Protein AF-A0A965NW59-F1 (afdb_monomer)

Solvent-accessible surface area (backbone atoms only — not comparable to full-atom values): 13274 Å² total; per-residue (Å²): 128,63,66,65,55,29,52,51,23,48,48,46,28,68,78,34,70,81,43,20,70,22,25,45,37,43,21,52,27,54,48,52,20,51,50,29,45,54,53,18,71,78,43,63,73,70,60,15,52,53,29,40,53,50,16,52,49,34,59,60,46,26,59,61,62,15,58,72,61,35,88,60,85,91,70,60,42,65,63,53,47,49,52,50,50,54,49,51,50,52,39,50,48,50,18,54,48,36,40,52,49,41,51,46,57,35,48,78,68,70,63,74,46,75,58,58,53,45,37,51,52,18,51,52,45,33,50,53,26,52,49,49,48,44,72,78,65,64,70,40,64,31,55,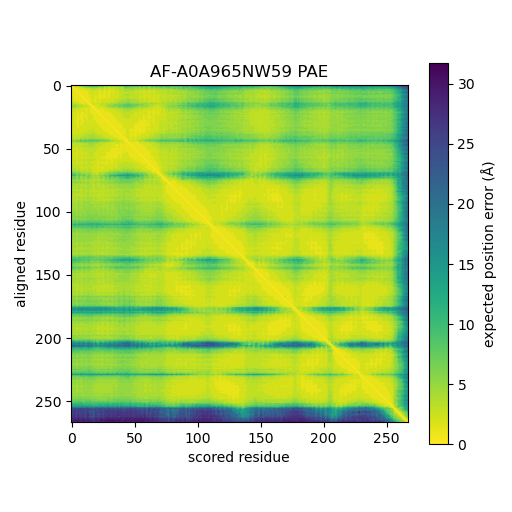68,68,43,72,69,21,28,50,48,45,66,58,46,46,54,55,27,51,53,15,46,37,35,29,13,55,15,44,33,55,24,71,75,39,74,82,44,60,64,29,18,48,38,30,35,51,22,49,33,45,28,33,47,34,52,22,49,50,38,41,54,56,67,76,33,62,68,57,25,49,47,30,45,50,32,35,51,47,34,54,54,48,42,70,72,36,77,45,25,54,54,18,27,40,46,32,18,51,32,42,41,48,38,37,54,56,46,55,50,49,67,65,47,56,63,58,58,64,71,68,52,75,92,126

Secondary structure (DSSP, 8-state):
-HHHHHHHHHHHHHH-TTTHHHHHHHHHHHHHHHHHHHHHHT--HHHHHHHHHHHHHHHHHHHHHHHTT-SS--S-HHHHHHHHHHHHHHHHHHHHHHHHHHHHHHHHTT---HHHHHHHHHHHHHHHHHHHHHHHH--SHHHHH-HHHHHHHHHHHHHHHHHHHHHHHHHHHHHH-TT-TTTTHHHHHHHHHHHHHHHHHHHTTTS-HHHHHHHHHHHHHHHHHHHH--SHHHHHHHHHHHHHHHHHHHHHHHHHHHHHHHTS---

Radius of gyration: 22.28 Å; Cα contacts (8 Å, |Δi|>4): 328; chains: 1; bounding box: 57×33×62 Å

Foldseek 3Di:
DLVVVLVVLVVCLVVPVLLVQLSNLLSVLSVQLVVLQVVLVVDDDVSSVVSNVVSVVSVLVSNVVSVVSRPDDPDDLQVVLVVLLVLLVVLLVLLLVLLVVLLVVCVVVVNDDPLNVLLSVLLNLLSVLLNLLCVVQDGSLQVVQDPQSVSCLNVLVVQLSVLSNQLSVLSSQCSVCQPDQCSLCSNLVSSLSNLCSSLSNNPSNPNCPPLSVLSNVLSVQLVVQSVVPRGSSSSSNSSSVSSVVSSVVVVVCVVVVVVVVVPDDDD

Sequence (267 aa):
MRLPLVAQWLRAACDDQSHRSFATRYATGTFLAQALWVVGAALDGPSRLAAWVLAMLVDVITPFRATKVAPGRVFHAAHITERYGLFTLIVLGETILAVSIGLRDVIDAGRLDASTIAVCASALATAFAIWWLYFDTLGSDALERHRKAAFIWGYGHALLFAAIAAVGAGVAAQLDDTSNTFSGWFVALPAIIALVSLSWLQLSANLRRESAIVLGACSLAIVLLGVLLPRPVSVSIATAVCVVLAVVLETARLNVMPRLRRNRPAA

pLDDT: mean 91.52, std 9.79, range [45.12, 98.44]

Nearest PDB structures (foldseek):
  2cmr-assembly1_A  TM=2.129E-01  e=5.118E+00  Human immunodeficiency virus 1

Mean predicted aligned error: 5.6 Å

Structure (mmCIF, N/CA/C/O backbone):
data_AF-A0A965NW59-F1
#
_entry.id   AF-A0A965NW59-F1
#
loop_
_atom_site.group_PDB
_atom_site.id
_atom_site.type_symbol
_atom_site.label_atom_id
_atom_site.label_alt_id
_atom_site.label_comp_id
_atom_site.label_asym_id
_atom_site.label_entity_id
_atom_site.label_seq_id
_atom_site.pdbx_PDB_ins_code
_atom_site.Cartn_x
_atom_site.Cartn_y
_atom_site.Cartn_z
_atom_site.occupancy
_atom_site.B_iso_or_equiv
_atom_site.auth_seq_id
_atom_site.auth_comp_id
_atom_site.auth_asym_id
_atom_site.auth_atom_id
_atom_site.pdbx_PDB_model_num
ATOM 1 N N . MET A 1 1 ? -18.940 -14.065 2.568 1.00 72.06 1 MET A N 1
ATOM 2 C CA . MET A 1 1 ? -18.515 -14.512 3.921 1.00 72.06 1 MET A CA 1
ATOM 3 C C . MET A 1 1 ? -18.976 -13.596 5.075 1.00 72.06 1 MET A C 1
ATOM 5 O O . MET A 1 1 ? -18.448 -13.716 6.172 1.00 72.06 1 MET A O 1
ATOM 9 N N . ARG A 1 2 ? -19.975 -12.707 4.906 1.00 87.38 2 ARG A N 1
ATOM 10 C CA . ARG A 1 2 ? -20.339 -11.734 5.962 1.00 87.38 2 ARG A CA 1
ATOM 11 C C . ARG A 1 2 ? -21.369 -12.238 6.986 1.00 87.38 2 ARG A C 1
ATOM 13 O O . ARG A 1 2 ? -21.336 -11.803 8.128 1.00 87.38 2 ARG A O 1
ATOM 20 N N . LEU A 1 3 ? -22.239 -13.184 6.619 1.00 90.81 3 LEU A N 1
ATOM 21 C CA . LEU A 1 3 ? -23.257 -13.730 7.533 1.00 90.81 3 LEU A CA 1
ATOM 22 C C . LEU A 1 3 ? -22.659 -14.474 8.745 1.00 90.81 3 LEU A C 1
ATOM 24 O O . LEU A 1 3 ? -23.099 -14.201 9.862 1.00 90.81 3 LEU A O 1
ATOM 28 N N . PRO A 1 4 ? -21.614 -15.318 8.594 1.00 95.00 4 PRO A N 1
ATOM 29 C CA . PRO A 1 4 ? -20.940 -15.901 9.753 1.00 95.00 4 PRO A CA 1
ATOM 30 C C . PRO A 1 4 ? -20.331 -14.840 10.676 1.00 95.00 4 PRO A C 1
ATOM 32 O O . PRO A 1 4 ? -20.405 -14.980 11.890 1.00 95.00 4 PRO A O 1
ATOM 35 N N . LEU A 1 5 ? -19.786 -13.748 10.126 1.00 94.38 5 LEU A N 1
ATOM 36 C CA . LEU A 1 5 ? -19.2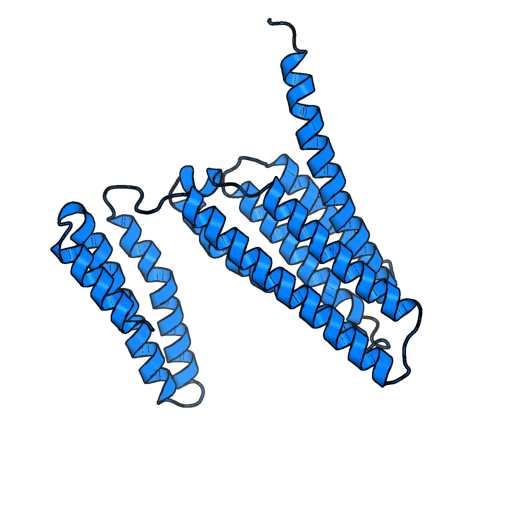40 -12.647 10.924 1.00 94.38 5 LEU A CA 1
ATOM 37 C C . LEU A 1 5 ? -20.332 -11.952 11.753 1.00 94.38 5 LEU A C 1
ATOM 39 O O . LEU A 1 5 ? -20.112 -11.666 12.926 1.00 94.38 5 LEU A O 1
ATOM 43 N N . VAL A 1 6 ? -21.520 -11.732 11.178 1.00 96.31 6 VAL A N 1
ATOM 44 C CA . VAL A 1 6 ? -22.685 -11.214 11.920 1.00 96.31 6 VAL A CA 1
ATOM 45 C C . VAL A 1 6 ? -23.060 -12.163 13.058 1.00 96.31 6 VAL A C 1
ATOM 47 O O . VAL A 1 6 ? -23.233 -11.710 14.186 1.00 96.31 6 VAL A O 1
ATOM 50 N N . ALA A 1 7 ? -23.113 -13.474 12.800 1.00 96.50 7 ALA A N 1
ATOM 51 C CA . ALA A 1 7 ? -23.399 -14.466 13.836 1.00 96.50 7 ALA A CA 1
ATOM 52 C C . ALA A 1 7 ? -22.352 -14.447 14.966 1.00 96.50 7 ALA A C 1
ATOM 54 O O . ALA A 1 7 ? -22.718 -14.499 16.137 1.00 96.50 7 ALA A O 1
ATOM 55 N N . GLN A 1 8 ? -21.063 -14.298 14.640 1.00 96.00 8 GLN A N 1
ATOM 56 C CA . GLN A 1 8 ? -19.998 -14.171 15.643 1.00 96.00 8 GLN A CA 1
ATOM 57 C C . GLN A 1 8 ? -20.133 -12.895 16.483 1.00 96.00 8 GLN A C 1
ATOM 59 O O . GLN A 1 8 ? -19.931 -12.945 17.695 1.00 96.00 8 GLN A O 1
ATOM 64 N N . TRP A 1 9 ? -20.529 -11.770 15.881 1.00 95.88 9 TRP A N 1
ATOM 65 C CA . TRP A 1 9 ? -20.793 -10.536 16.626 1.00 95.88 9 TRP A CA 1
ATOM 66 C C . TRP A 1 9 ? -22.021 -10.640 17.529 1.00 95.88 9 TRP A C 1
ATOM 68 O O . TRP A 1 9 ? -21.986 -10.157 18.657 1.00 95.88 9 TRP A O 1
ATOM 78 N N . LEU A 1 10 ? -23.092 -11.289 17.069 1.00 96.69 10 LEU A N 1
ATOM 79 C CA . LEU A 1 10 ? -24.272 -11.538 17.898 1.00 96.69 10 LEU A CA 1
ATOM 80 C C . LEU A 1 10 ? -23.947 -12.476 19.065 1.00 96.69 10 LEU A C 1
ATOM 82 O O . LEU A 1 10 ? -24.342 -12.188 20.189 1.00 96.69 10 LEU A O 1
ATOM 86 N N . ARG A 1 11 ? -23.156 -13.528 18.827 1.00 96.94 11 ARG A N 1
ATOM 87 C CA . ARG A 1 11 ? -22.650 -14.411 19.886 1.00 96.94 11 ARG A CA 1
ATOM 88 C C . ARG A 1 11 ? -21.831 -13.637 20.920 1.00 96.94 11 ARG A C 1
ATOM 90 O O . ARG A 1 11 ? -22.128 -13.711 22.104 1.00 96.94 11 ARG A O 1
ATOM 97 N N . ALA A 1 12 ? -20.881 -12.810 20.479 1.00 95.12 12 ALA A N 1
ATOM 98 C CA . ALA A 1 12 ? -20.099 -11.957 21.377 1.00 95.12 12 ALA A CA 1
ATOM 99 C C . ALA A 1 12 ? -20.975 -10.970 22.173 1.00 95.12 12 ALA A C 1
ATOM 101 O O . ALA A 1 12 ? -20.690 -10.687 23.331 1.00 95.12 12 ALA A O 1
ATOM 102 N N . ALA A 1 13 ? -22.058 -10.463 21.575 1.00 95.38 13 ALA A N 1
ATOM 103 C CA . ALA A 1 13 ? -23.017 -9.598 22.257 1.00 95.38 13 ALA A CA 1
ATOM 104 C C . ALA A 1 13 ? -23.849 -10.319 23.334 1.00 95.38 13 ALA A C 1
ATOM 106 O O . ALA A 1 13 ? -24.334 -9.652 24.250 1.00 95.38 13 ALA A O 1
ATOM 107 N N . CYS A 1 14 ? -24.041 -11.634 23.206 1.00 95.88 14 CYS A N 1
ATOM 108 C CA . CYS A 1 14 ? -24.701 -12.474 24.204 1.00 95.88 14 CYS A CA 1
ATOM 109 C C . CYS A 1 14 ? -23.744 -12.877 25.333 1.00 95.88 14 CYS A C 1
ATOM 111 O O . CYS A 1 14 ? -24.127 -12.791 26.497 1.00 95.88 14 CYS A O 1
ATOM 113 N N . ASP A 1 15 ? -22.518 -13.279 24.987 1.00 96.25 15 ASP A N 1
ATOM 114 C CA . ASP A 1 15 ? -21.553 -13.854 25.933 1.00 96.25 15 ASP A CA 1
ATOM 115 C C . ASP A 1 15 ? -20.813 -12.785 26.762 1.00 96.25 15 ASP A C 1
ATOM 117 O O . ASP A 1 15 ? -20.447 -13.035 27.908 1.00 96.25 15 ASP A O 1
ATOM 121 N N . ASP A 1 16 ? -20.607 -11.579 26.215 1.00 93.56 16 ASP A N 1
ATOM 122 C CA . ASP A 1 16 ? -19.931 -10.469 26.896 1.00 93.56 16 ASP A CA 1
ATOM 123 C C . ASP A 1 16 ? -20.826 -9.223 26.978 1.00 93.56 16 ASP A C 1
ATOM 125 O O . ASP A 1 16 ? -20.844 -8.339 26.110 1.00 93.56 16 ASP A O 1
ATOM 129 N N . GLN A 1 17 ? -21.552 -9.126 28.092 1.00 91.00 17 GLN A N 1
ATOM 130 C CA . GLN A 1 17 ? -22.474 -8.025 28.358 1.00 91.00 17 GLN A CA 1
ATOM 131 C C . GLN A 1 17 ? -21.762 -6.657 28.414 1.00 91.00 17 GLN A C 1
ATOM 133 O O . GLN A 1 17 ? -22.377 -5.643 28.072 1.00 91.00 17 GLN A O 1
ATOM 138 N N . SER A 1 18 ? -20.473 -6.608 28.778 1.00 92.44 18 SER A N 1
ATOM 139 C CA . SER A 1 18 ? -19.702 -5.357 28.851 1.00 92.44 18 SER A CA 1
ATOM 140 C C . SER A 1 18 ? -19.390 -4.775 27.465 1.00 92.44 18 SER A C 1
ATOM 142 O O . SER A 1 18 ? -19.347 -3.554 27.295 1.00 92.44 18 SER A O 1
ATOM 144 N N . HIS A 1 19 ? -19.278 -5.631 26.444 1.00 94.31 19 HIS A N 1
ATOM 145 C CA . HIS A 1 19 ? -19.023 -5.245 25.051 1.00 94.31 19 HIS A CA 1
ATOM 146 C C . HIS A 1 19 ? -20.263 -5.328 24.146 1.00 94.31 19 HIS A C 1
ATOM 148 O O . HIS A 1 19 ? -20.177 -5.047 22.945 1.00 94.31 19 HIS A O 1
ATOM 154 N N . ARG A 1 20 ? -21.447 -5.627 24.691 1.00 94.12 20 ARG A N 1
ATOM 155 C CA . ARG A 1 20 ? -22.686 -5.823 23.920 1.00 94.12 20 ARG A CA 1
ATOM 156 C C . ARG A 1 20 ? -23.027 -4.676 22.965 1.00 94.12 20 ARG A C 1
ATOM 158 O O . ARG A 1 20 ? -23.391 -4.915 21.814 1.00 94.12 20 ARG A O 1
ATOM 165 N N . SER A 1 21 ? -22.888 -3.421 23.398 1.00 94.50 21 SER A N 1
ATOM 166 C CA . SER A 1 21 ? -23.172 -2.244 22.551 1.00 94.50 21 SER A CA 1
ATOM 167 C C . SER A 1 21 ? -22.197 -2.119 21.371 1.00 94.50 21 SER A C 1
ATOM 169 O O . SER A 1 21 ? -22.579 -1.725 20.269 1.00 94.50 21 SER A O 1
ATOM 171 N N . PHE A 1 22 ? -20.935 -2.497 21.579 1.00 95.06 22 PHE A N 1
ATOM 172 C CA . PHE A 1 22 ? -19.921 -2.546 20.529 1.00 95.06 22 PHE A CA 1
ATOM 173 C C . PHE A 1 22 ? -20.227 -3.661 19.518 1.00 95.06 22 PHE A C 1
ATOM 175 O O . PHE A 1 22 ? -20.295 -3.404 18.314 1.00 95.06 22 PHE A O 1
ATOM 182 N N . ALA A 1 23 ? -20.479 -4.872 20.013 1.00 95.69 23 ALA A N 1
ATOM 183 C CA . ALA A 1 23 ? -20.711 -6.057 19.195 1.00 95.69 23 ALA A CA 1
ATOM 184 C C . ALA A 1 23 ? -22.007 -5.962 18.367 1.00 95.69 23 ALA A C 1
ATOM 186 O O . ALA A 1 23 ? -21.998 -6.225 17.165 1.00 95.69 23 ALA A O 1
ATOM 187 N N . THR A 1 24 ? -23.105 -5.481 18.958 1.00 96.19 24 THR A N 1
ATOM 188 C CA . THR A 1 24 ? -24.375 -5.272 18.232 1.00 96.19 24 THR A CA 1
ATOM 189 C C . THR A 1 24 ? -24.254 -4.239 17.113 1.00 96.19 24 THR A C 1
ATOM 191 O O . THR A 1 24 ? -24.809 -4.441 16.038 1.00 96.19 24 THR A O 1
ATOM 194 N N . ARG A 1 25 ? -23.482 -3.159 17.299 1.00 96.50 25 ARG A N 1
ATOM 195 C CA . ARG A 1 25 ? -23.238 -2.172 16.229 1.00 96.50 25 ARG A CA 1
ATOM 196 C C . ARG A 1 25 ? -22.466 -2.763 15.060 1.00 96.50 25 ARG A C 1
ATOM 198 O O . ARG A 1 25 ? -22.794 -2.446 13.920 1.00 96.50 25 ARG A O 1
ATOM 205 N N . TYR A 1 26 ? -21.481 -3.617 15.334 1.00 95.19 26 TYR A N 1
ATOM 206 C CA . TYR A 1 26 ? -20.784 -4.360 14.288 1.00 95.19 26 TYR A CA 1
ATOM 207 C C . TYR A 1 26 ? -21.721 -5.327 13.562 1.00 95.19 26 TYR A C 1
ATOM 209 O O . TYR A 1 26 ? -21.763 -5.300 12.336 1.00 95.19 26 TYR A O 1
ATOM 217 N N . ALA A 1 27 ? -22.526 -6.107 14.291 1.00 96.88 27 ALA A N 1
ATOM 218 C CA . ALA A 1 27 ? -23.509 -7.011 13.695 1.00 96.88 27 ALA A CA 1
ATOM 219 C C . ALA A 1 27 ? -24.479 -6.264 12.762 1.00 96.88 27 ALA A C 1
ATOM 221 O O . ALA A 1 27 ? -24.607 -6.622 11.591 1.00 96.88 27 ALA A O 1
ATOM 222 N N . THR A 1 28 ? -25.105 -5.189 13.251 1.00 97.44 28 THR A N 1
ATOM 223 C CA . THR A 1 28 ? -26.069 -4.391 12.480 1.00 97.44 28 THR A CA 1
ATOM 224 C C . THR A 1 28 ? -25.418 -3.712 11.282 1.00 97.44 28 THR A C 1
ATOM 226 O O . THR A 1 28 ? -25.966 -3.755 10.184 1.00 97.44 28 THR A O 1
ATOM 229 N N . GLY A 1 29 ? -24.245 -3.102 11.466 1.00 97.31 29 GLY A N 1
ATOM 230 C CA . GLY A 1 29 ? -23.531 -2.425 10.388 1.00 97.31 29 GLY A CA 1
ATOM 231 C C . GLY A 1 29 ? -23.091 -3.385 9.284 1.00 97.31 29 GLY A C 1
ATOM 232 O O . GLY A 1 29 ? -23.365 -3.144 8.111 1.00 97.31 29 GLY A O 1
ATOM 233 N N . THR A 1 30 ? -22.494 -4.523 9.650 1.00 96.75 30 THR A N 1
ATOM 234 C CA . THR A 1 30 ? -22.097 -5.566 8.691 1.00 96.75 30 THR A CA 1
ATOM 235 C C . THR A 1 30 ? -23.303 -6.164 7.966 1.00 96.75 30 THR A C 1
ATOM 237 O O . THR A 1 30 ? -23.222 -6.404 6.761 1.00 96.75 30 THR A O 1
ATOM 240 N N . PHE A 1 31 ? -24.423 -6.383 8.663 1.00 97.50 31 PHE A N 1
ATOM 241 C CA . PHE A 1 31 ? -25.656 -6.870 8.045 1.00 97.50 31 PHE A CA 1
ATOM 242 C C . PHE A 1 31 ? -26.242 -5.854 7.058 1.00 97.50 31 PHE A C 1
ATOM 244 O O . PHE A 1 31 ? -26.556 -6.215 5.925 1.00 97.50 31 PHE A O 1
ATOM 251 N N . LEU A 1 32 ? -26.323 -4.578 7.446 1.00 97.44 32 LEU A N 1
ATOM 252 C CA . LEU A 1 32 ? -26.820 -3.508 6.582 1.00 97.44 32 LEU A CA 1
ATOM 253 C C . LEU A 1 32 ? -25.951 -3.349 5.330 1.00 97.44 32 LEU A C 1
ATOM 255 O O . LEU A 1 32 ? -26.481 -3.297 4.223 1.00 97.44 32 LEU A O 1
ATOM 259 N N . ALA A 1 33 ? -24.624 -3.332 5.484 1.00 97.31 33 ALA A N 1
ATOM 260 C CA . ALA A 1 33 ? -23.713 -3.286 4.346 1.00 97.31 33 ALA A CA 1
ATOM 261 C C . ALA A 1 33 ? -23.903 -4.505 3.434 1.00 97.31 33 ALA A C 1
ATOM 263 O O . ALA A 1 33 ? -24.003 -4.350 2.221 1.00 97.31 33 ALA A O 1
ATOM 264 N N . GLN A 1 34 ? -24.014 -5.716 3.996 1.00 96.81 34 GLN A N 1
ATOM 265 C CA . GLN A 1 34 ? -24.275 -6.931 3.217 1.00 96.81 34 GLN A CA 1
ATOM 266 C C . GLN A 1 34 ? -25.591 -6.843 2.431 1.00 96.81 34 GLN A C 1
ATOM 268 O O . GLN A 1 34 ? -25.613 -7.230 1.265 1.00 96.81 34 GLN A O 1
ATOM 273 N N . ALA A 1 35 ? -26.666 -6.331 3.035 1.00 96.88 35 ALA A N 1
ATOM 274 C CA . ALA A 1 35 ? -27.940 -6.132 2.348 1.00 96.88 35 ALA A CA 1
ATOM 275 C C . ALA A 1 35 ? -27.798 -5.140 1.183 1.00 96.88 35 ALA A C 1
ATOM 277 O O . ALA A 1 35 ? -28.244 -5.437 0.079 1.00 96.88 35 ALA A O 1
ATOM 278 N N . LEU A 1 36 ? -27.111 -4.013 1.390 1.00 97.25 36 LEU A N 1
ATOM 279 C CA . LEU A 1 36 ? -26.859 -3.020 0.340 1.00 97.25 36 LEU A CA 1
ATOM 280 C C . LEU A 1 36 ? -25.996 -3.571 -0.804 1.00 97.25 36 LEU A C 1
ATOM 282 O O . LEU A 1 36 ? -26.281 -3.286 -1.965 1.00 97.25 36 LEU A O 1
ATOM 286 N N . TRP A 1 37 ? -24.987 -4.395 -0.504 1.00 97.00 37 TRP A N 1
ATOM 287 C CA . TRP A 1 37 ? -24.191 -5.086 -1.525 1.00 97.00 37 TRP A CA 1
ATOM 288 C C . TRP A 1 37 ? -25.054 -6.017 -2.386 1.00 97.00 37 TRP A C 1
ATOM 290 O O . TRP A 1 37 ? -24.936 -5.990 -3.611 1.00 97.00 37 TRP A O 1
ATOM 300 N N . VAL A 1 38 ? -25.940 -6.803 -1.761 1.00 96.38 38 VAL A N 1
ATOM 301 C CA . VAL A 1 38 ? -26.861 -7.721 -2.459 1.00 96.38 38 VAL A CA 1
ATOM 302 C C . VAL A 1 38 ? -27.895 -6.955 -3.281 1.00 96.38 38 VAL A C 1
ATOM 304 O O . VAL A 1 38 ? -28.111 -7.295 -4.439 1.00 96.38 38 VAL A O 1
ATOM 307 N N . VAL A 1 39 ? -28.487 -5.897 -2.721 1.00 96.88 39 VAL A N 1
ATOM 308 C CA . VAL A 1 39 ? -29.418 -5.025 -3.451 1.00 96.88 39 VAL A CA 1
ATOM 309 C C . VAL A 1 39 ? -28.721 -4.408 -4.658 1.00 96.88 39 VAL A C 1
ATOM 311 O O . VAL A 1 39 ? -29.241 -4.499 -5.761 1.00 96.88 39 VAL A O 1
ATOM 314 N N . GLY A 1 40 ? -27.516 -3.857 -4.487 1.00 97.19 40 GLY A N 1
ATOM 315 C CA . GLY A 1 40 ? -26.741 -3.304 -5.597 1.00 97.19 40 GLY A CA 1
ATOM 316 C C . GLY A 1 40 ? -26.441 -4.333 -6.689 1.00 97.19 40 GLY A C 1
ATOM 317 O O . GLY A 1 40 ? -26.484 -3.991 -7.863 1.00 97.19 40 GLY A O 1
ATOM 318 N N . ALA A 1 41 ? -26.199 -5.597 -6.331 1.00 96.38 41 ALA A N 1
ATOM 319 C CA . ALA A 1 41 ? -25.975 -6.664 -7.308 1.00 96.38 41 ALA A CA 1
ATOM 320 C C . ALA A 1 41 ? -27.220 -7.002 -8.155 1.00 96.38 41 ALA A C 1
ATOM 322 O O . ALA A 1 41 ? -27.066 -7.524 -9.253 1.00 96.38 41 ALA A O 1
ATOM 323 N N . ALA A 1 42 ? -28.425 -6.697 -7.663 1.00 97.56 42 ALA A N 1
ATOM 324 C CA . ALA A 1 42 ? -29.685 -6.852 -8.394 1.00 97.56 42 ALA A CA 1
ATOM 325 C C . ALA A 1 42 ? -30.102 -5.587 -9.173 1.00 97.56 42 ALA A C 1
ATOM 327 O O . ALA A 1 42 ? -31.150 -5.581 -9.815 1.00 97.56 42 ALA A O 1
ATOM 328 N N . LEU A 1 43 ? -29.319 -4.510 -9.080 1.00 97.50 43 LEU A N 1
ATOM 329 C CA . LEU A 1 43 ? -29.561 -3.230 -9.740 1.00 97.50 43 LEU A CA 1
ATOM 330 C C . LEU A 1 43 ? -28.586 -3.020 -10.903 1.00 97.50 43 LEU A C 1
ATOM 332 O O . LEU A 1 43 ? -27.503 -3.602 -10.941 1.00 97.50 43 LEU A O 1
ATOM 336 N N . ASP A 1 44 ? -28.928 -2.085 -11.791 1.00 97.19 44 ASP A N 1
ATOM 337 C CA . ASP A 1 44 ? -28.110 -1.717 -12.945 1.00 97.19 44 ASP A CA 1
ATOM 338 C C . ASP A 1 44 ? -27.689 -0.240 -12.944 1.00 97.19 44 ASP A C 1
ATOM 340 O O . ASP A 1 44 ? -28.272 0.630 -12.280 1.00 97.19 44 ASP A O 1
ATOM 344 N N . GLY A 1 45 ? -26.637 0.045 -13.715 1.00 95.88 45 GLY A N 1
ATOM 345 C CA . GLY A 1 45 ? -26.189 1.403 -14.013 1.00 95.88 45 GLY A CA 1
ATOM 346 C C . GLY A 1 45 ? -25.874 2.247 -12.762 1.00 95.88 45 GLY A C 1
ATOM 347 O O . GLY A 1 45 ? -25.211 1.761 -11.839 1.00 95.88 45 GLY A O 1
ATOM 348 N N . PRO A 1 46 ? -26.326 3.516 -12.706 1.00 97.31 46 PRO A N 1
ATOM 349 C CA . PRO A 1 46 ? -26.051 4.418 -11.583 1.00 97.31 46 PRO A CA 1
ATOM 350 C C . PRO A 1 46 ? -26.624 3.944 -10.241 1.00 97.31 46 PRO A C 1
ATOM 352 O O . PRO A 1 46 ? -26.036 4.209 -9.194 1.00 97.31 46 PRO A O 1
ATOM 355 N N . SER A 1 47 ? -27.752 3.227 -10.256 1.00 97.44 47 SER A N 1
ATOM 356 C CA . SER A 1 47 ? -28.427 2.772 -9.034 1.00 97.44 47 SER A CA 1
ATOM 357 C C . SER A 1 47 ? -27.617 1.704 -8.289 1.00 97.44 47 SER A C 1
ATOM 359 O O . SER A 1 47 ? -27.470 1.776 -7.067 1.00 97.44 47 SER A O 1
ATOM 361 N N . ARG A 1 48 ? -26.976 0.791 -9.032 1.00 97.56 48 ARG A N 1
ATOM 362 C CA . ARG A 1 48 ? -25.993 -0.165 -8.502 1.00 97.56 48 ARG A CA 1
ATOM 363 C C . ARG A 1 48 ? -24.820 0.539 -7.837 1.00 97.56 48 ARG A C 1
ATOM 365 O O . ARG A 1 48 ? -24.461 0.211 -6.709 1.00 97.56 48 ARG A O 1
ATOM 372 N N . LEU A 1 49 ? -24.239 1.521 -8.529 1.00 97.19 49 LEU A N 1
ATOM 373 C CA . LEU A 1 49 ? -23.106 2.281 -8.003 1.00 97.19 49 LEU A CA 1
ATOM 374 C C . LEU A 1 49 ? -23.488 3.028 -6.722 1.00 97.19 49 LEU A C 1
ATOM 376 O O . LEU A 1 49 ? -22.749 2.960 -5.745 1.00 97.19 49 LEU A O 1
ATOM 380 N N . ALA A 1 50 ? -24.657 3.671 -6.686 1.00 97.62 50 ALA A N 1
ATOM 381 C CA . ALA A 1 50 ? -25.156 4.343 -5.490 1.00 97.62 50 ALA A CA 1
ATOM 382 C C . ALA A 1 50 ? -25.326 3.371 -4.308 1.00 97.62 50 ALA A C 1
ATOM 384 O O . ALA A 1 50 ? -24.882 3.671 -3.198 1.00 97.62 50 ALA A O 1
ATOM 385 N N . ALA A 1 51 ? -25.903 2.186 -4.544 1.00 97.81 51 ALA A N 1
ATOM 386 C CA . ALA A 1 51 ? -26.056 1.155 -3.519 1.00 97.81 51 ALA A CA 1
ATOM 387 C C . ALA A 1 51 ? -24.700 0.664 -2.981 1.00 97.81 51 ALA A C 1
ATOM 389 O O . ALA A 1 51 ? -24.529 0.539 -1.769 1.00 97.81 51 ALA A O 1
ATOM 390 N N . TRP A 1 52 ? -23.715 0.438 -3.854 1.00 97.81 52 TRP A N 1
ATOM 391 C CA . TRP A 1 52 ? -22.370 0.004 -3.459 1.00 97.81 52 TRP A CA 1
ATOM 392 C C . TRP A 1 52 ? -21.570 1.091 -2.740 1.00 97.81 52 TRP A C 1
ATOM 394 O O . TRP A 1 52 ? -20.890 0.798 -1.757 1.00 97.81 52 TRP A O 1
ATOM 404 N N . VAL A 1 53 ? -21.692 2.352 -3.159 1.00 97.75 53 VAL A N 1
ATOM 405 C CA . VAL A 1 53 ? -21.114 3.489 -2.428 1.00 97.75 53 VAL A CA 1
ATOM 406 C C . VAL A 1 53 ? -21.726 3.577 -1.032 1.00 97.75 53 VAL A C 1
ATOM 408 O O . VAL A 1 53 ? -20.994 3.700 -0.051 1.00 97.75 53 VAL A O 1
ATOM 411 N N . LEU A 1 54 ? -23.050 3.443 -0.907 1.00 97.94 54 LEU A N 1
ATOM 412 C CA . LEU A 1 54 ? -23.714 3.439 0.395 1.00 97.94 54 LEU A CA 1
ATOM 413 C C . LEU A 1 54 ? -23.267 2.248 1.256 1.00 97.94 54 LEU A C 1
ATOM 415 O O . LEU A 1 54 ? -22.997 2.425 2.443 1.00 97.94 54 LEU A O 1
ATOM 419 N N . ALA A 1 55 ? -23.126 1.057 0.668 1.00 97.44 55 ALA A N 1
ATOM 420 C CA . ALA A 1 55 ? -22.618 -0.127 1.359 1.00 97.44 55 ALA A CA 1
ATOM 421 C C . ALA A 1 55 ? -21.200 0.100 1.906 1.00 97.44 55 ALA A C 1
ATOM 423 O O . ALA A 1 55 ? -20.929 -0.195 3.072 1.00 97.44 55 ALA A O 1
ATOM 424 N N . MET A 1 56 ? -20.320 0.697 1.097 1.00 96.06 56 MET A N 1
ATOM 425 C CA . MET A 1 56 ? -18.959 1.055 1.498 1.00 96.06 56 MET A CA 1
ATOM 426 C C . MET A 1 56 ? -18.953 2.083 2.637 1.00 96.06 56 MET A C 1
ATOM 428 O O . MET A 1 56 ? -18.214 1.932 3.609 1.00 96.06 56 MET A O 1
ATOM 432 N N . LEU A 1 57 ? -19.811 3.107 2.568 1.00 97.12 57 LEU A N 1
ATOM 433 C CA . LEU A 1 57 ? -19.953 4.086 3.648 1.00 97.12 57 LEU A CA 1
ATOM 434 C C . LEU A 1 57 ? -20.392 3.420 4.954 1.00 97.12 57 LEU A C 1
ATOM 436 O O . LEU A 1 57 ? -19.846 3.738 6.011 1.00 97.12 57 LEU A O 1
ATOM 440 N N . VAL A 1 58 ? -21.329 2.470 4.902 1.00 97.62 58 VAL A N 1
ATOM 441 C CA . VAL A 1 58 ? -21.733 1.698 6.086 1.00 97.62 58 VAL A CA 1
ATOM 442 C C . VAL A 1 58 ? -20.556 0.889 6.638 1.00 97.62 58 VAL A C 1
ATOM 444 O O . VAL A 1 58 ? -20.327 0.931 7.850 1.00 97.62 58 VAL A O 1
ATOM 447 N N . ASP A 1 59 ? -19.775 0.218 5.786 1.00 95.00 59 ASP A N 1
ATOM 448 C CA . ASP A 1 59 ? -18.592 -0.555 6.197 1.00 95.00 59 ASP A CA 1
ATOM 449 C C . ASP A 1 59 ? -17.541 0.330 6.901 1.00 95.00 59 ASP A C 1
ATOM 451 O O . ASP A 1 59 ? -16.993 -0.067 7.929 1.00 95.00 59 ASP A O 1
ATOM 455 N N . VAL A 1 60 ? -17.314 1.557 6.421 1.00 93.38 60 VAL A N 1
ATOM 456 C CA . VAL A 1 60 ? -16.346 2.507 7.008 1.00 93.38 60 VAL A CA 1
ATOM 457 C C . VAL A 1 60 ? -16.874 3.162 8.294 1.00 93.38 60 VAL A C 1
ATOM 459 O O . VAL A 1 60 ? -16.145 3.321 9.279 1.00 93.38 60 VAL A O 1
ATOM 462 N N . ILE A 1 61 ? -18.155 3.541 8.327 1.00 95.19 61 ILE A N 1
ATOM 463 C CA . ILE A 1 61 ? -18.770 4.229 9.475 1.00 95.19 61 ILE A CA 1
ATOM 464 C C . ILE A 1 61 ? -18.971 3.273 10.658 1.00 95.19 61 ILE A C 1
ATOM 466 O O . ILE A 1 61 ? -18.890 3.697 11.818 1.00 95.19 61 ILE A O 1
ATOM 470 N N . THR A 1 62 ? -19.222 1.989 10.395 1.00 95.44 62 THR A N 1
ATOM 471 C CA . THR A 1 62 ? -19.545 0.992 11.426 1.00 95.44 62 THR A CA 1
ATOM 472 C C . THR A 1 62 ? -18.455 0.885 12.503 1.00 95.44 62 THR A C 1
ATOM 474 O O . THR A 1 62 ? -18.776 1.131 13.673 1.00 95.44 62 THR A O 1
ATOM 477 N N . PRO A 1 63 ? -17.167 0.647 12.174 1.00 92.12 63 PRO A N 1
ATOM 478 C CA . PRO A 1 63 ? -16.078 0.649 13.153 1.00 92.12 63 PRO A CA 1
ATOM 479 C C . PRO A 1 63 ? -15.976 1.952 13.948 1.00 92.12 63 PRO A C 1
ATOM 481 O O . PRO A 1 63 ? -15.782 1.934 15.167 1.00 92.12 63 PRO A O 1
ATOM 484 N N . PHE A 1 64 ? -16.154 3.102 13.290 1.00 91.44 64 PHE A N 1
ATOM 485 C CA . PHE A 1 64 ? -16.081 4.409 13.946 1.00 91.44 64 PHE A CA 1
ATOM 486 C C . PHE A 1 64 ? -17.190 4.597 14.988 1.00 91.44 64 PHE A C 1
ATOM 488 O O . PHE A 1 64 ? -16.940 5.088 16.090 1.00 91.44 64 PHE A O 1
ATOM 495 N N . ARG A 1 65 ? -18.421 4.170 14.686 1.00 93.38 65 ARG A N 1
ATOM 496 C CA . ARG A 1 65 ? -19.548 4.238 15.633 1.00 93.38 65 ARG A CA 1
ATOM 497 C C . ARG A 1 65 ? -19.480 3.172 16.721 1.00 93.38 65 ARG A C 1
ATOM 499 O O . ARG A 1 65 ? -19.884 3.447 17.853 1.00 93.38 65 ARG A O 1
ATOM 506 N N . ALA A 1 66 ? -19.001 1.976 16.399 1.00 93.19 66 ALA A N 1
ATOM 507 C CA . ALA A 1 66 ? -18.880 0.880 17.352 1.00 93.19 66 ALA A CA 1
ATOM 508 C C . ALA A 1 66 ? -17.806 1.181 18.402 1.00 93.19 66 ALA A C 1
ATOM 510 O O . ALA A 1 66 ? -18.088 1.168 19.597 1.00 93.19 66 ALA A O 1
ATOM 511 N N . THR A 1 67 ? -16.604 1.573 17.975 1.00 91.31 67 THR A N 1
ATOM 512 C CA . THR A 1 67 ? -15.494 1.883 18.895 1.00 91.31 67 THR A CA 1
ATOM 513 C C . THR A 1 67 ? -15.798 3.034 19.853 1.00 91.31 67 THR A C 1
ATOM 515 O O . THR A 1 67 ? -15.233 3.065 20.941 1.00 91.31 67 THR A O 1
ATOM 518 N N . LYS A 1 68 ? -16.714 3.956 19.512 1.00 90.12 68 LYS A N 1
ATOM 519 C CA . LYS A 1 68 ? -17.145 5.043 20.412 1.00 90.12 68 LYS A CA 1
ATOM 520 C C . LYS A 1 68 ? -17.783 4.574 21.718 1.00 90.12 68 LYS A C 1
ATOM 522 O O . LYS A 1 68 ? -17.691 5.306 22.694 1.00 90.12 68 LYS A O 1
ATOM 527 N N . VAL A 1 69 ? -18.405 3.398 21.730 1.00 91.62 69 VAL A N 1
ATOM 528 C CA . VAL A 1 69 ? -19.074 2.825 22.915 1.00 91.62 69 VAL A CA 1
ATOM 529 C C . VAL A 1 69 ? -18.380 1.593 23.463 1.00 91.62 69 VAL A C 1
ATOM 531 O O . VAL A 1 69 ? -18.913 0.936 24.349 1.00 91.62 69 VAL A O 1
ATOM 534 N N . ALA A 1 70 ? -17.209 1.260 22.926 1.00 89.56 70 ALA A N 1
ATOM 535 C CA . ALA A 1 70 ? -16.389 0.231 23.525 1.00 89.56 70 ALA A CA 1
ATOM 536 C C . ALA A 1 70 ? -15.881 0.720 24.897 1.00 89.56 70 ALA A C 1
ATOM 538 O O . ALA A 1 70 ? -15.409 1.861 24.978 1.00 89.56 70 ALA A O 1
ATOM 539 N N . PRO A 1 71 ? -15.925 -0.125 25.945 1.00 84.38 71 PRO A N 1
ATOM 540 C CA . PRO A 1 71 ? -15.435 0.214 27.284 1.00 84.38 71 PRO A CA 1
ATOM 541 C C . PRO A 1 71 ? -13.908 0.402 27.336 1.00 84.38 71 PRO A C 1
ATOM 543 O O . PRO A 1 71 ? -13.378 0.917 28.314 1.00 84.38 71 PRO A O 1
ATOM 546 N N . GLY A 1 72 ? -13.191 0.041 26.268 1.00 84.12 72 GLY A N 1
ATOM 547 C CA . GLY A 1 72 ? -11.753 0.231 26.140 1.00 84.12 72 GLY A CA 1
ATOM 548 C C . GLY A 1 72 ? -11.251 -0.085 24.734 1.00 84.12 72 GLY A C 1
ATOM 549 O O . GLY A 1 72 ? -11.985 0.018 23.744 1.00 84.12 72 GLY A O 1
ATOM 550 N N . ARG A 1 73 ? -9.974 -0.464 24.635 1.00 83.12 73 ARG A N 1
ATOM 551 C CA . ARG A 1 73 ? -9.399 -0.995 23.395 1.00 83.12 73 ARG A CA 1
ATOM 552 C C . ARG A 1 73 ? -9.852 -2.445 23.221 1.00 83.12 73 ARG A C 1
ATOM 554 O O . ARG A 1 73 ? -9.640 -3.270 24.093 1.00 83.12 73 ARG A O 1
ATOM 561 N N . VAL A 1 74 ? -10.439 -2.735 22.066 1.00 86.19 74 VAL A N 1
ATOM 562 C CA . VAL A 1 74 ? -11.054 -4.032 21.712 1.00 86.19 74 VAL A CA 1
ATOM 563 C C . VAL A 1 74 ? -10.178 -4.876 20.781 1.00 86.19 74 VAL A C 1
ATOM 565 O O . VAL A 1 74 ? -10.642 -5.823 20.157 1.00 86.19 74 VAL A O 1
ATOM 568 N N . PHE A 1 75 ? -8.914 -4.489 20.618 1.00 88.00 75 PHE A N 1
ATOM 569 C CA . PHE A 1 75 ? -7.957 -5.155 19.745 1.00 88.00 75 PHE A CA 1
ATOM 570 C C . PHE A 1 75 ? -6.568 -5.154 20.383 1.00 88.00 75 PHE A C 1
ATOM 572 O O . PHE A 1 75 ? -6.199 -4.230 21.111 1.00 88.00 75 PHE A O 1
ATOM 579 N N . HIS A 1 76 ? -5.782 -6.170 20.047 1.00 89.69 76 HIS A N 1
ATOM 580 C CA . HIS A 1 76 ? -4.373 -6.251 20.406 1.00 89.69 76 HIS A CA 1
ATOM 581 C C . HIS A 1 76 ? -3.553 -5.621 19.285 1.00 89.69 76 HIS A C 1
ATOM 583 O O . HIS A 1 76 ? -3.623 -6.071 18.141 1.00 89.69 76 HIS A O 1
ATOM 589 N N . ALA A 1 77 ? -2.802 -4.567 19.602 1.00 89.94 77 ALA A N 1
ATOM 590 C CA . ALA A 1 77 ? -2.081 -3.791 18.599 1.00 89.94 77 ALA A CA 1
ATOM 591 C C . ALA A 1 77 ? -1.064 -4.651 17.829 1.00 89.94 77 ALA A C 1
ATOM 593 O O . ALA A 1 77 ? -1.026 -4.565 16.607 1.00 89.94 77 ALA A O 1
ATOM 594 N N . ALA A 1 78 ? -0.368 -5.560 18.521 1.00 88.56 78 ALA A N 1
ATOM 595 C CA . ALA A 1 78 ? 0.575 -6.507 17.924 1.00 88.56 78 ALA A CA 1
ATOM 596 C C . ALA A 1 78 ? -0.057 -7.403 16.838 1.00 88.56 78 ALA A C 1
ATOM 598 O O . ALA A 1 78 ? 0.502 -7.559 15.756 1.00 88.56 78 ALA A O 1
ATOM 599 N N . HIS A 1 79 ? -1.261 -7.937 17.072 1.00 92.19 79 HIS A N 1
ATOM 600 C CA . HIS A 1 79 ? -1.950 -8.751 16.063 1.00 92.19 79 HIS A CA 1
ATOM 601 C C . HIS A 1 79 ? -2.437 -7.924 14.873 1.00 92.19 79 HIS A C 1
ATOM 603 O O . HIS A 1 79 ? -2.523 -8.431 13.757 1.00 92.19 79 HIS A O 1
ATOM 609 N N . ILE A 1 80 ? -2.781 -6.653 15.091 1.00 92.56 80 ILE A N 1
ATOM 610 C CA . ILE A 1 80 ? -3.150 -5.758 13.992 1.00 92.56 80 ILE A CA 1
ATOM 611 C C . ILE A 1 80 ? -1.914 -5.431 13.150 1.00 92.56 80 ILE A C 1
ATOM 613 O O . ILE A 1 80 ? -1.979 -5.569 11.931 1.00 92.56 80 ILE A O 1
ATOM 617 N N . THR A 1 81 ? -0.783 -5.083 13.769 1.00 92.44 81 THR A N 1
ATOM 618 C CA . THR A 1 81 ? 0.474 -4.849 13.041 1.00 92.44 81 THR A CA 1
ATOM 619 C C . THR A 1 81 ? 0.931 -6.077 12.271 1.00 92.44 81 THR A C 1
ATOM 621 O O . THR A 1 81 ? 1.308 -5.954 11.110 1.00 92.44 81 THR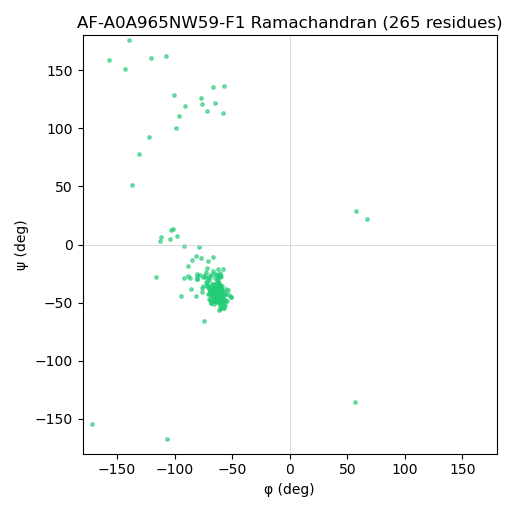 A O 1
ATOM 624 N N . GLU A 1 82 ? 0.829 -7.261 12.873 1.00 93.94 82 GLU A N 1
ATOM 625 C CA . GLU A 1 82 ? 1.163 -8.532 12.231 1.00 93.94 82 GLU A CA 1
ATOM 626 C C . GLU A 1 82 ? 0.297 -8.770 10.987 1.00 93.94 82 GLU A C 1
ATOM 628 O O . GLU A 1 82 ? 0.824 -8.957 9.894 1.00 93.94 82 GLU A O 1
ATOM 633 N N . ARG A 1 83 ? -1.034 -8.678 11.112 1.00 95.44 83 ARG A N 1
ATOM 634 C CA . ARG A 1 83 ? -1.962 -8.899 9.986 1.00 95.44 83 ARG A CA 1
ATOM 635 C C . ARG A 1 83 ? -1.760 -7.905 8.848 1.00 95.44 83 ARG A C 1
ATOM 637 O O . ARG A 1 83 ? -1.805 -8.297 7.687 1.00 95.44 83 ARG A O 1
ATOM 644 N N . TYR A 1 84 ? -1.548 -6.633 9.173 1.00 95.50 84 TYR A N 1
ATOM 645 C CA . TYR A 1 84 ? -1.272 -5.612 8.165 1.00 95.50 84 TYR A CA 1
ATOM 646 C C . TYR A 1 84 ? 0.090 -5.839 7.510 1.00 95.50 84 TYR A C 1
ATOM 648 O O . TYR A 1 84 ? 0.180 -5.728 6.296 1.00 95.50 84 TYR A O 1
ATOM 656 N N . GLY A 1 85 ? 1.118 -6.241 8.266 1.00 95.62 85 GLY A N 1
ATOM 657 C CA . GLY A 1 85 ? 2.417 -6.621 7.709 1.00 95.62 85 GLY A CA 1
ATOM 658 C C . GLY A 1 85 ? 2.333 -7.819 6.765 1.00 95.62 85 GLY A C 1
ATOM 659 O O . GLY A 1 85 ? 2.888 -7.770 5.670 1.00 95.62 85 GLY A O 1
ATOM 660 N N . LEU A 1 86 ? 1.578 -8.859 7.128 1.00 97.25 86 LEU A N 1
ATOM 661 C CA . LEU A 1 86 ? 1.319 -10.001 6.246 1.00 97.25 86 LEU A CA 1
ATOM 662 C C . LEU A 1 86 ? 0.586 -9.577 4.969 1.00 97.25 86 LEU A C 1
ATOM 664 O O . LEU A 1 86 ? 0.938 -10.025 3.881 1.00 97.25 86 LEU A O 1
ATOM 668 N N . PHE A 1 87 ? -0.396 -8.681 5.072 1.00 97.62 87 PHE A N 1
ATOM 669 C CA . PHE A 1 87 ? -1.068 -8.146 3.891 1.00 97.62 87 PHE A CA 1
ATOM 670 C C . PHE A 1 87 ? -0.121 -7.302 3.024 1.00 97.62 87 PHE A C 1
ATOM 672 O O . PHE A 1 87 ? -0.115 -7.469 1.808 1.00 97.62 87 PHE A O 1
ATOM 679 N N . THR A 1 88 ? 0.745 -6.475 3.622 1.00 97.44 88 THR A N 1
ATOM 680 C CA . THR A 1 88 ? 1.805 -5.749 2.902 1.00 97.44 88 THR A CA 1
ATOM 681 C C . THR A 1 88 ? 2.703 -6.704 2.117 1.00 97.44 88 THR A C 1
ATOM 683 O O . THR A 1 88 ? 3.013 -6.421 0.964 1.00 97.44 88 THR A O 1
ATOM 686 N N . LEU A 1 89 ? 3.087 -7.850 2.696 1.00 98.00 89 LEU A N 1
ATOM 687 C CA . LEU A 1 89 ? 3.871 -8.876 1.995 1.00 98.00 89 LEU A CA 1
ATOM 688 C C . LEU A 1 89 ? 3.125 -9.463 0.795 1.00 98.00 89 LEU A C 1
ATOM 690 O O . LEU A 1 89 ? 3.735 -9.642 -0.254 1.00 98.00 89 LEU A O 1
ATOM 694 N N . ILE A 1 90 ? 1.822 -9.730 0.924 1.00 98.00 90 ILE A N 1
ATOM 695 C CA . ILE A 1 90 ? 0.996 -10.218 -0.192 1.00 98.00 90 ILE A CA 1
ATOM 696 C C . ILE A 1 90 ? 0.967 -9.183 -1.320 1.00 98.00 90 ILE A C 1
ATOM 698 O O . ILE A 1 90 ? 1.209 -9.529 -2.472 1.00 98.00 90 ILE A O 1
ATOM 702 N N . VAL A 1 91 ? 0.725 -7.910 -0.996 1.00 97.88 91 VAL A N 1
ATOM 703 C CA . VAL A 1 91 ? 0.660 -6.832 -1.996 1.00 97.88 91 VAL A CA 1
ATOM 704 C C . VAL A 1 91 ? 2.021 -6.605 -2.666 1.00 97.88 91 VAL A C 1
ATOM 706 O O . VAL A 1 91 ? 2.083 -6.427 -3.876 1.00 97.88 91 VAL A O 1
ATOM 709 N N . LEU A 1 92 ? 3.123 -6.665 -1.914 1.00 97.94 92 LEU A N 1
ATOM 710 C CA . LEU A 1 92 ? 4.475 -6.623 -2.483 1.00 97.94 92 LEU A CA 1
ATOM 711 C C . LEU A 1 92 ? 4.759 -7.831 -3.384 1.00 97.94 92 LEU A C 1
ATOM 713 O O . LEU A 1 92 ? 5.382 -7.678 -4.433 1.00 97.94 92 LEU A O 1
ATOM 717 N N . GLY A 1 93 ? 4.296 -9.018 -2.990 1.00 97.75 93 GLY A N 1
ATOM 718 C CA . GLY A 1 93 ? 4.374 -10.227 -3.806 1.00 97.75 93 GLY A CA 1
ATOM 719 C C . GLY A 1 93 ? 3.644 -10.066 -5.138 1.00 97.75 93 GLY A C 1
ATOM 720 O O . GLY A 1 93 ? 4.194 -10.432 -6.173 1.00 97.75 93 GLY A O 1
ATOM 721 N N . GLU A 1 94 ? 2.465 -9.440 -5.128 1.00 96.25 94 GLU A N 1
ATOM 722 C CA . GLU A 1 94 ? 1.714 -9.109 -6.345 1.00 96.25 94 GLU A CA 1
ATOM 723 C C . GLU A 1 94 ? 2.491 -8.137 -7.243 1.00 96.25 94 GLU A C 1
ATOM 725 O O . GLU A 1 94 ? 2.576 -8.337 -8.452 1.00 96.25 94 GLU A O 1
ATOM 730 N N . THR A 1 95 ? 3.151 -7.130 -6.663 1.00 95.75 95 THR A N 1
ATOM 731 C CA . THR A 1 95 ? 4.033 -6.224 -7.414 1.00 95.75 95 THR A CA 1
ATOM 732 C C . THR A 1 95 ? 5.190 -6.975 -8.079 1.00 95.75 95 THR A C 1
ATOM 734 O O . THR A 1 95 ? 5.475 -6.741 -9.252 1.00 95.75 95 THR A O 1
ATOM 737 N N . ILE A 1 96 ? 5.840 -7.906 -7.374 1.00 96.44 96 ILE A N 1
ATOM 738 C CA . ILE A 1 96 ? 6.927 -8.734 -7.931 1.00 96.44 96 ILE A CA 1
ATOM 739 C C . ILE A 1 96 ? 6.404 -9.662 -9.040 1.00 96.44 96 ILE A C 1
ATOM 741 O O . ILE A 1 96 ? 7.065 -9.834 -10.070 1.00 96.44 96 ILE A O 1
ATOM 745 N N . LEU A 1 97 ? 5.214 -10.240 -8.857 1.00 96.88 97 LEU A N 1
ATOM 746 C CA . LEU A 1 97 ? 4.564 -11.085 -9.855 1.00 96.88 97 LEU A CA 1
ATOM 747 C C . LEU A 1 97 ? 4.238 -10.291 -11.127 1.00 96.88 97 LEU A C 1
ATOM 749 O O . LEU A 1 97 ? 4.575 -10.747 -12.217 1.00 96.88 97 LEU A O 1
ATOM 753 N N . ALA A 1 98 ? 3.680 -9.086 -10.994 1.00 95.25 98 ALA A N 1
ATOM 754 C CA . ALA A 1 98 ? 3.378 -8.200 -12.118 1.00 95.25 98 ALA A CA 1
ATOM 755 C C . ALA A 1 98 ? 4.634 -7.835 -12.927 1.00 95.25 98 ALA A C 1
ATOM 757 O O . ALA A 1 98 ? 4.622 -7.920 -14.153 1.00 95.25 98 ALA A O 1
ATOM 758 N N . VAL A 1 99 ? 5.745 -7.511 -12.252 1.00 95.50 99 VAL A N 1
ATOM 759 C CA . VAL A 1 99 ? 7.044 -7.271 -12.914 1.00 95.50 99 VAL A CA 1
ATOM 760 C C . VAL A 1 99 ? 7.512 -8.520 -13.667 1.00 95.50 99 VAL A C 1
ATOM 762 O O . VAL A 1 99 ? 7.995 -8.421 -14.791 1.00 95.50 99 VAL A O 1
ATOM 765 N N . SER A 1 100 ? 7.352 -9.702 -13.068 1.00 95.50 100 SER A N 1
ATOM 766 C CA . SER A 1 100 ? 7.771 -10.974 -13.671 1.00 95.50 100 SER A CA 1
ATOM 767 C C . SER A 1 100 ? 6.946 -11.340 -14.908 1.00 95.50 100 SER A C 1
ATOM 769 O O . SER A 1 100 ? 7.502 -11.847 -15.882 1.00 95.50 100 SER A O 1
ATOM 771 N N . ILE A 1 101 ? 5.635 -11.087 -14.875 1.00 95.69 101 ILE A N 1
ATOM 772 C CA . ILE A 1 101 ? 4.733 -11.287 -16.016 1.00 95.69 101 ILE A CA 1
ATOM 773 C C . ILE A 1 101 ? 5.094 -10.305 -17.134 1.00 95.69 101 ILE A C 1
ATOM 775 O O . ILE A 1 101 ? 5.390 -10.746 -18.237 1.00 95.69 101 ILE A O 1
ATOM 779 N N . GLY A 1 102 ? 5.204 -9.007 -16.832 1.00 93.75 102 GLY A N 1
ATOM 780 C CA . GLY A 1 102 ? 5.570 -8.003 -17.838 1.00 93.75 102 GLY A CA 1
ATOM 781 C C . GLY A 1 102 ? 6.940 -8.262 -18.477 1.00 93.75 102 GLY A C 1
ATOM 782 O O . GLY A 1 102 ? 7.102 -8.119 -19.686 1.00 93.75 102 GLY A O 1
ATOM 783 N N . LEU A 1 103 ? 7.930 -8.713 -17.697 1.00 94.44 103 LEU A N 1
ATOM 784 C CA . LEU A 1 103 ? 9.234 -9.105 -18.239 1.00 94.44 103 LEU A CA 1
ATOM 785 C C . LEU A 1 103 ? 9.128 -10.314 -19.179 1.00 94.44 103 LEU A C 1
ATOM 787 O O . LEU A 1 103 ? 9.777 -10.325 -20.225 1.00 94.44 103 LEU A O 1
ATOM 791 N N . ARG A 1 104 ? 8.322 -11.323 -18.825 1.00 95.38 104 ARG A N 1
ATOM 792 C CA . ARG A 1 104 ? 8.071 -12.484 -19.690 1.00 95.38 104 ARG A CA 1
ATOM 793 C C . ARG A 1 104 ? 7.450 -12.051 -21.015 1.00 95.38 104 ARG A C 1
ATOM 795 O O . ARG A 1 104 ? 7.963 -12.446 -22.054 1.00 95.38 104 ARG A O 1
ATOM 802 N N . ASP A 1 105 ? 6.441 -11.188 -20.981 1.00 94.19 105 ASP A N 1
ATOM 803 C CA . ASP A 1 105 ? 5.758 -10.706 -22.187 1.00 94.19 105 ASP A CA 1
ATOM 804 C C . ASP A 1 105 ? 6.715 -9.937 -23.119 1.00 94.19 105 ASP A C 1
ATOM 806 O O . ASP A 1 105 ? 6.651 -10.055 -24.345 1.00 94.19 105 ASP A O 1
ATOM 810 N N . VAL A 1 106 ? 7.665 -9.180 -22.556 1.00 94.12 106 VAL A N 1
ATOM 811 C CA . VAL A 1 106 ? 8.725 -8.508 -23.329 1.00 94.12 106 VAL A CA 1
ATOM 812 C C . VAL A 1 106 ? 9.709 -9.508 -23.947 1.00 94.12 106 VAL A C 1
ATOM 814 O O . VAL A 1 106 ? 10.113 -9.331 -25.102 1.00 94.12 106 VAL A O 1
ATOM 817 N N . ILE A 1 107 ? 10.096 -10.550 -23.203 1.00 95.38 107 ILE A N 1
ATOM 818 C CA . ILE A 1 107 ? 10.995 -11.611 -23.683 1.00 95.38 107 ILE A CA 1
ATOM 819 C C . ILE A 1 107 ? 10.338 -12.405 -24.814 1.00 95.38 107 ILE A C 1
ATOM 821 O O . ILE A 1 107 ? 10.957 -12.570 -25.865 1.00 95.38 107 ILE A O 1
ATOM 825 N N . ASP A 1 108 ? 9.091 -12.840 -24.632 1.00 95.75 108 ASP A N 1
ATOM 826 C CA . ASP A 1 108 ? 8.340 -13.625 -25.618 1.00 95.75 108 ASP A CA 1
ATOM 827 C C . ASP A 1 108 ? 8.104 -12.826 -26.911 1.00 95.75 108 ASP A C 1
ATOM 829 O O . ASP A 1 108 ? 8.110 -13.383 -28.008 1.00 95.75 108 ASP A O 1
ATOM 833 N N . ALA A 1 109 ? 7.988 -11.498 -26.804 1.00 93.38 109 ALA A N 1
ATOM 834 C CA . ALA A 1 109 ? 7.917 -10.591 -27.947 1.00 93.38 109 ALA A CA 1
ATOM 835 C C . ALA A 1 109 ? 9.280 -10.295 -28.614 1.00 93.38 109 ALA A C 1
ATOM 837 O O . ALA A 1 109 ? 9.325 -9.538 -29.584 1.00 93.38 109 ALA A O 1
ATOM 838 N N . GLY A 1 110 ? 10.397 -10.822 -28.099 1.00 92.81 110 GLY A N 1
ATOM 839 C CA . GLY A 1 110 ? 11.743 -10.564 -28.626 1.00 92.81 110 GLY A CA 1
ATOM 840 C C . GLY A 1 110 ? 12.225 -9.117 -28.450 1.00 92.81 110 GLY A C 1
ATOM 841 O O . GLY A 1 110 ? 13.102 -8.671 -29.187 1.00 92.81 110 GLY A O 1
ATOM 842 N N . ARG A 1 111 ? 11.654 -8.370 -27.494 1.00 90.88 111 ARG A N 1
ATOM 843 C CA . ARG A 1 111 ? 11.916 -6.934 -27.261 1.00 90.88 111 ARG A CA 1
ATOM 844 C C . ARG A 1 111 ? 12.864 -6.662 -26.085 1.00 90.88 111 ARG A C 1
ATOM 846 O O . ARG A 1 111 ? 12.949 -5.530 -25.620 1.00 90.88 111 ARG A O 1
ATOM 853 N N . LEU A 1 112 ? 13.556 -7.685 -25.579 1.00 94.25 112 LEU A N 1
ATOM 854 C CA . LEU A 1 112 ? 14.439 -7.542 -24.422 1.00 94.25 112 LEU A CA 1
ATOM 855 C C . LEU A 1 112 ? 15.629 -6.625 -24.738 1.00 94.25 112 LEU A C 1
ATOM 857 O O . LEU A 1 112 ? 16.448 -6.919 -25.607 1.00 94.25 112 LEU A O 1
ATOM 861 N N . ASP A 1 113 ? 15.763 -5.551 -23.968 1.00 93.81 113 ASP A N 1
ATOM 862 C CA . ASP A 1 113 ? 16.870 -4.607 -24.059 1.00 93.81 113 ASP A CA 1
ATOM 863 C C . ASP A 1 113 ? 17.346 -4.145 -22.666 1.00 93.81 113 ASP A C 1
ATOM 865 O O . ASP A 1 113 ? 16.782 -4.490 -21.621 1.00 93.81 113 ASP A O 1
ATOM 869 N N . ALA A 1 114 ? 18.412 -3.340 -22.636 1.00 94.44 114 ALA A N 1
ATOM 870 C CA . ALA A 1 114 ? 18.956 -2.808 -21.387 1.00 94.44 114 ALA A CA 1
ATOM 871 C C . ALA A 1 114 ? 17.956 -1.904 -20.641 1.00 94.44 114 ALA A C 1
ATOM 873 O O . ALA A 1 114 ? 18.005 -1.822 -19.411 1.00 94.44 114 ALA A O 1
ATOM 874 N N . SER A 1 115 ? 17.048 -1.236 -21.362 1.00 92.44 115 SER A N 1
ATOM 875 C CA . SER A 1 115 ? 16.056 -0.349 -20.754 1.00 92.44 115 SER A CA 1
ATOM 876 C C . SER A 1 115 ? 14.990 -1.137 -19.988 1.00 92.44 115 SER A C 1
ATOM 878 O O . SER A 1 115 ? 14.709 -0.812 -18.835 1.00 92.44 115 SER A O 1
ATOM 880 N N . THR A 1 116 ? 14.505 -2.239 -20.562 1.00 93.50 116 THR A N 1
ATOM 881 C CA . THR A 1 116 ? 13.589 -3.201 -19.933 1.00 93.50 116 THR A CA 1
ATOM 882 C C . THR A 1 116 ? 14.183 -3.749 -18.641 1.00 93.50 116 THR A C 1
ATOM 884 O O . THR A 1 116 ? 13.534 -3.725 -17.592 1.00 93.50 116 THR A O 1
ATOM 887 N N . ILE A 1 117 ? 15.443 -4.198 -18.693 1.00 95.31 117 ILE A N 1
ATOM 888 C CA . ILE A 1 117 ? 16.154 -4.727 -17.521 1.00 95.31 117 ILE A CA 1
ATOM 889 C C . ILE A 1 117 ? 16.249 -3.655 -16.432 1.00 95.31 117 ILE A C 1
ATOM 891 O O . ILE A 1 117 ? 15.968 -3.936 -15.267 1.00 95.31 117 ILE A O 1
ATOM 895 N N . ALA A 1 118 ? 16.594 -2.419 -16.799 1.00 95.94 118 ALA A N 1
ATOM 896 C CA . ALA A 1 118 ? 16.700 -1.318 -15.851 1.00 95.94 118 ALA A CA 1
ATOM 897 C C . ALA A 1 118 ? 15.349 -0.946 -15.217 1.00 95.94 118 ALA A C 1
ATOM 899 O O . ALA A 1 118 ? 15.308 -0.692 -14.012 1.00 95.94 118 ALA A O 1
ATOM 900 N N . VAL A 1 119 ? 14.247 -0.950 -15.975 1.00 95.06 119 VAL A N 1
ATOM 901 C CA . VAL A 1 119 ? 12.892 -0.717 -15.441 1.00 95.06 119 VAL A CA 1
ATOM 902 C C . VAL A 1 119 ? 12.512 -1.813 -14.443 1.00 95.06 119 VAL A C 1
ATOM 904 O O . VAL A 1 119 ? 12.125 -1.497 -13.318 1.00 95.06 119 VAL A O 1
ATOM 907 N N . CYS A 1 120 ? 12.695 -3.087 -14.802 1.00 95.88 120 CYS A N 1
ATOM 908 C CA . CYS A 1 120 ? 12.377 -4.216 -13.921 1.00 95.88 120 CYS A CA 1
ATOM 909 C C . CYS A 1 120 ? 13.235 -4.207 -12.647 1.00 95.88 120 CYS A C 1
ATOM 911 O O . CYS A 1 120 ? 12.714 -4.357 -11.542 1.00 95.88 120 CYS A O 1
ATOM 913 N N . ALA A 1 121 ? 14.544 -3.974 -12.777 1.00 97.19 121 ALA A N 1
ATOM 914 C CA . ALA A 1 121 ? 15.453 -3.870 -11.637 1.00 97.19 121 ALA A CA 1
ATOM 915 C C . ALA A 1 121 ? 15.090 -2.691 -10.721 1.00 97.19 121 ALA A C 1
ATOM 917 O O . ALA A 1 121 ? 15.087 -2.841 -9.500 1.00 97.19 121 ALA A O 1
ATOM 918 N N . SER A 1 122 ? 14.733 -1.539 -11.300 1.00 96.94 122 SER A N 1
ATOM 919 C CA . SER A 1 122 ? 14.287 -0.362 -10.547 1.00 96.94 122 SER A CA 1
ATOM 920 C C . SER A 1 122 ? 13.005 -0.653 -9.772 1.00 96.94 122 SER A C 1
ATOM 922 O O . SER A 1 122 ? 12.918 -0.333 -8.591 1.00 96.94 122 SER A O 1
ATOM 924 N N . ALA A 1 123 ? 12.038 -1.321 -10.398 1.00 95.25 123 ALA A N 1
ATOM 925 C CA . ALA A 1 123 ? 10.792 -1.713 -9.752 1.00 95.25 123 ALA A CA 1
ATOM 926 C C . ALA A 1 123 ? 11.005 -2.662 -8.570 1.00 95.25 123 ALA A C 1
ATOM 928 O O . ALA A 1 123 ? 10.448 -2.442 -7.493 1.00 95.25 123 ALA A O 1
ATOM 929 N N . LEU A 1 124 ? 11.838 -3.691 -8.749 1.00 97.19 124 LEU A N 1
ATOM 930 C CA . LEU A 1 124 ? 12.191 -4.619 -7.674 1.00 97.19 124 LEU A CA 1
ATOM 931 C C . LEU A 1 124 ? 12.911 -3.890 -6.538 1.00 97.19 124 LEU A C 1
ATOM 933 O O . LEU A 1 124 ? 12.546 -4.062 -5.377 1.00 97.19 124 LEU A O 1
ATOM 937 N N . ALA A 1 125 ? 13.878 -3.024 -6.855 1.00 98.12 125 ALA A N 1
ATOM 938 C CA . ALA A 1 125 ? 14.564 -2.203 -5.861 1.00 98.12 125 ALA A CA 1
ATOM 939 C C . ALA A 1 125 ? 13.585 -1.302 -5.092 1.00 98.12 125 ALA A C 1
ATOM 941 O O . ALA A 1 125 ? 13.659 -1.232 -3.867 1.00 98.12 125 ALA A O 1
ATOM 942 N N . THR A 1 126 ? 12.627 -0.668 -5.775 1.00 97.88 126 THR A N 1
ATOM 943 C CA . THR A 1 126 ? 11.559 0.114 -5.139 1.00 97.88 126 THR A CA 1
ATOM 944 C C . THR A 1 126 ? 10.687 -0.753 -4.230 1.00 97.88 126 THR A C 1
ATOM 946 O O . THR A 1 126 ? 10.432 -0.352 -3.096 1.00 97.88 126 THR A O 1
ATOM 949 N N . ALA A 1 127 ? 10.265 -1.942 -4.669 1.00 97.31 127 ALA A N 1
ATOM 950 C CA . ALA A 1 127 ? 9.454 -2.854 -3.861 1.00 97.31 127 ALA A CA 1
ATOM 951 C C . ALA A 1 127 ? 10.195 -3.302 -2.588 1.00 97.31 127 ALA A C 1
ATOM 953 O O . ALA A 1 127 ? 9.655 -3.189 -1.486 1.00 97.31 127 ALA A O 1
ATOM 954 N N . PHE A 1 128 ? 11.456 -3.728 -2.710 1.00 97.75 128 PHE A N 1
ATOM 955 C CA . PHE A 1 128 ? 12.286 -4.107 -1.561 1.00 97.75 128 PHE A CA 1
ATOM 956 C C . PHE A 1 128 ? 12.590 -2.929 -0.634 1.00 97.75 128 PHE A C 1
ATOM 958 O O . PHE A 1 128 ? 12.602 -3.089 0.584 1.00 97.75 128 PHE A O 1
ATOM 965 N N . ALA A 1 129 ? 12.800 -1.732 -1.176 1.00 98.00 129 ALA A N 1
ATOM 966 C CA . ALA A 1 129 ? 13.033 -0.549 -0.361 1.00 98.00 129 ALA A CA 1
ATOM 967 C C . ALA A 1 129 ? 11.765 -0.124 0.402 1.00 98.00 129 ALA A C 1
ATOM 969 O O . ALA A 1 129 ? 11.849 0.205 1.584 1.00 98.00 129 ALA A O 1
ATOM 970 N N . ILE A 1 130 ? 10.578 -0.206 -0.214 1.00 97.38 130 ILE A N 1
ATOM 971 C CA . ILE A 1 130 ? 9.299 0.011 0.485 1.00 97.38 130 ILE A CA 1
ATOM 972 C C . ILE A 1 130 ? 9.086 -1.047 1.571 1.00 97.38 130 ILE A C 1
ATOM 974 O O . ILE A 1 130 ? 8.669 -0.696 2.674 1.00 97.38 130 ILE A O 1
ATOM 978 N N . TRP A 1 131 ? 9.398 -2.317 1.290 1.00 97.56 131 TRP A N 1
ATOM 979 C CA . TRP A 1 131 ? 9.371 -3.387 2.289 1.00 97.56 131 TRP A CA 1
ATOM 980 C C . TRP A 1 131 ? 10.239 -3.034 3.502 1.00 97.56 131 TRP A C 1
ATOM 982 O O . TRP A 1 131 ? 9.761 -3.082 4.636 1.00 97.56 131 TRP A O 1
ATOM 992 N N . TRP A 1 132 ? 11.476 -2.600 3.256 1.00 96.00 132 TRP A N 1
ATOM 993 C CA . TRP A 1 132 ? 12.421 -2.227 4.305 1.00 96.00 132 TRP A CA 1
ATOM 994 C C . TRP A 1 132 ? 11.900 -1.052 5.137 1.00 96.00 132 TRP A C 1
ATOM 996 O O . TRP A 1 132 ? 11.825 -1.136 6.361 1.00 96.00 132 TRP A O 1
ATOM 1006 N N . LEU A 1 133 ? 11.457 0.023 4.475 1.00 94.38 133 LEU A N 1
ATOM 1007 C CA . LEU A 1 133 ? 10.872 1.184 5.145 1.00 94.38 133 LEU A CA 1
ATOM 1008 C C . LEU A 1 133 ? 9.652 0.796 5.979 1.00 94.38 133 LEU A C 1
ATOM 1010 O O . LEU A 1 133 ? 9.505 1.281 7.097 1.00 94.38 133 LEU A O 1
ATOM 1014 N N . TYR A 1 134 ? 8.776 -0.065 5.463 1.00 94.38 134 TYR A N 1
ATOM 1015 C CA . TYR A 1 134 ? 7.579 -0.496 6.174 1.00 94.38 134 TYR A CA 1
ATOM 1016 C C . TYR A 1 134 ? 7.940 -1.221 7.475 1.00 94.38 134 TYR A C 1
ATOM 1018 O O . TYR A 1 134 ? 7.522 -0.783 8.547 1.00 94.38 134 TYR A O 1
ATOM 1026 N N . PHE A 1 135 ? 8.740 -2.288 7.396 1.00 92.81 135 PHE A N 1
ATOM 1027 C CA . PHE A 1 135 ? 9.019 -3.145 8.551 1.00 92.81 135 PHE A CA 1
ATOM 1028 C C . PHE A 1 135 ? 9.961 -2.503 9.582 1.00 92.81 135 PHE A C 1
ATOM 1030 O O . PHE A 1 135 ? 9.806 -2.775 10.771 1.00 92.81 135 PHE A O 1
ATOM 1037 N N . ASP A 1 136 ? 10.857 -1.596 9.177 1.00 89.00 136 ASP A N 1
ATOM 1038 C CA . ASP A 1 136 ? 11.746 -0.892 10.118 1.00 89.00 136 ASP A CA 1
ATOM 1039 C C . ASP A 1 136 ? 11.063 0.287 10.837 1.00 89.00 136 ASP A C 1
ATOM 1041 O O . ASP A 1 136 ? 11.492 0.708 11.921 1.00 89.00 136 ASP A O 1
ATOM 1045 N N .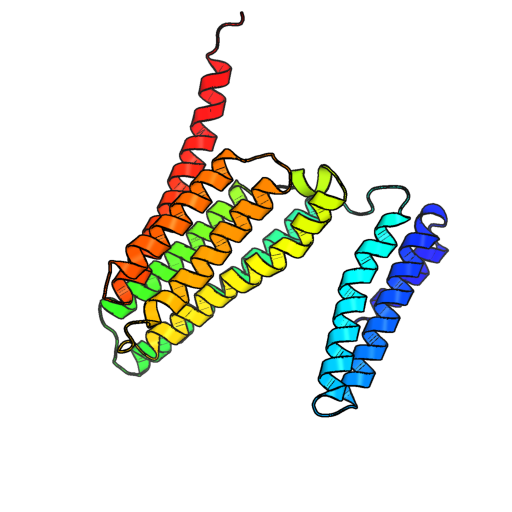 THR A 1 137 ? 10.020 0.876 10.237 1.00 83.19 137 THR A N 1
ATOM 1046 C CA . THR A 1 137 ? 9.463 2.150 10.727 1.00 83.19 137 THR A CA 1
ATOM 1047 C C . THR A 1 137 ? 8.031 2.085 11.238 1.00 83.19 137 THR A C 1
ATOM 1049 O O . THR A 1 137 ? 7.681 2.892 12.107 1.00 83.19 137 THR A O 1
ATOM 1052 N N . LEU A 1 138 ? 7.200 1.159 10.749 1.00 85.56 138 LEU A N 1
ATOM 1053 C CA . LEU A 1 138 ? 5.799 1.045 11.156 1.00 85.56 138 LEU A CA 1
ATOM 1054 C C . LEU A 1 138 ? 5.612 -0.049 12.211 1.00 85.56 138 LEU A C 1
ATOM 1056 O O . LEU A 1 138 ? 5.516 -1.232 11.905 1.00 85.56 138 LEU A O 1
ATOM 1060 N N . GLY A 1 139 ? 5.510 0.386 13.470 1.00 82.00 139 GLY A N 1
ATOM 1061 C CA . GLY A 1 139 ? 5.196 -0.458 14.626 1.00 82.00 139 GLY A CA 1
ATOM 1062 C C . GLY A 1 139 ? 3.772 -0.271 15.164 1.00 82.00 139 GLY A C 1
ATOM 1063 O O . GLY A 1 139 ? 2.915 0.364 14.539 1.00 82.00 139 GLY A O 1
ATOM 1064 N N . SER A 1 140 ? 3.523 -0.808 16.364 1.00 84.31 140 SER A N 1
ATOM 1065 C CA . SER A 1 140 ? 2.215 -0.760 17.035 1.00 84.31 140 SER A CA 1
ATOM 1066 C C . SER A 1 140 ? 1.936 0.559 17.757 1.00 84.31 140 SER A C 1
ATOM 1068 O O . SER A 1 140 ? 0.796 0.824 18.137 1.00 84.31 140 SER A O 1
ATOM 1070 N N . ASP A 1 141 ? 2.932 1.433 17.890 1.00 84.44 141 ASP A N 1
ATOM 1071 C CA . ASP A 1 141 ? 2.852 2.640 18.714 1.00 84.44 141 ASP A CA 1
ATOM 1072 C C . ASP A 1 141 ? 1.644 3.543 18.382 1.00 84.44 141 ASP A C 1
ATOM 1074 O O . ASP A 1 141 ? 0.981 4.086 19.270 1.00 84.44 141 ASP A O 1
ATOM 1078 N N . ALA A 1 142 ? 1.309 3.696 17.095 1.00 83.62 142 ALA A N 1
ATOM 1079 C CA . ALA A 1 142 ? 0.172 4.512 16.660 1.00 83.62 142 ALA A CA 1
ATOM 1080 C C . ALA A 1 142 ? -1.185 3.911 17.053 1.00 83.62 142 ALA A C 1
ATOM 1082 O O . ALA A 1 142 ? -2.118 4.639 17.409 1.00 83.62 142 ALA A O 1
ATOM 1083 N N . LEU A 1 143 ? -1.286 2.582 17.029 1.00 87.25 143 LEU A N 1
ATOM 1084 C CA . LEU A 1 143 ? -2.463 1.833 17.465 1.00 87.25 143 LEU A CA 1
ATOM 1085 C C . LEU A 1 143 ? -2.655 1.922 18.983 1.00 87.25 143 LEU A C 1
ATOM 1087 O O . LEU A 1 143 ? -3.784 1.852 19.479 1.00 87.25 143 LEU A O 1
ATOM 1091 N N . GLU A 1 144 ? -1.560 2.099 19.717 1.00 88.19 144 GLU A N 1
ATOM 1092 C CA . GLU A 1 144 ? -1.557 2.149 21.174 1.00 88.19 144 GLU A CA 1
ATOM 1093 C C . GLU A 1 144 ? -1.786 3.554 21.742 1.00 88.19 144 GLU A C 1
ATOM 1095 O O . GLU A 1 144 ? -2.203 3.693 22.893 1.00 88.19 144 GLU A O 1
ATOM 1100 N N . ARG A 1 145 ? -1.583 4.604 20.943 1.00 85.38 145 ARG A N 1
ATOM 1101 C CA . ARG A 1 145 ? -1.603 5.985 21.438 1.00 85.38 145 ARG A CA 1
ATOM 1102 C C . ARG A 1 145 ? -3.001 6.514 21.751 1.00 85.38 145 ARG A C 1
ATOM 1104 O O . ARG A 1 145 ? -3.316 6.826 22.893 1.00 85.38 145 ARG A O 1
ATOM 1111 N N . HIS A 1 146 ? -3.845 6.663 20.733 1.00 85.75 146 HIS A N 1
ATOM 1112 C CA . HIS A 1 146 ? -5.230 7.107 20.901 1.00 85.75 146 HIS A CA 1
ATOM 1113 C C . HIS A 1 146 ? -6.098 6.670 19.721 1.00 85.75 146 HIS A C 1
ATOM 1115 O O . HIS A 1 146 ? -5.614 6.463 18.609 1.00 85.75 146 HIS A O 1
ATOM 1121 N N . ARG A 1 147 ? -7.420 6.615 19.930 1.00 87.06 147 ARG A N 1
ATOM 1122 C CA . ARG A 1 147 ? -8.389 6.110 18.940 1.00 87.06 147 ARG A CA 1
ATOM 1123 C C . ARG A 1 147 ? -8.223 6.747 17.554 1.00 87.06 147 ARG A C 1
ATOM 1125 O O . ARG A 1 147 ? -8.184 6.030 16.565 1.00 87.06 147 ARG A O 1
ATOM 1132 N N . LYS A 1 148 ? -8.061 8.076 17.470 1.00 88.44 148 LYS A N 1
ATOM 1133 C CA . LYS A 1 148 ? -7.856 8.778 16.185 1.00 88.44 148 LYS A CA 1
ATOM 1134 C C . LYS A 1 148 ? -6.598 8.306 15.432 1.00 88.44 148 LYS A C 1
ATOM 1136 O O . LYS A 1 148 ? -6.678 8.135 14.223 1.00 88.44 148 LYS A O 1
ATOM 1141 N N . ALA A 1 149 ? -5.483 8.060 16.125 1.00 89.00 149 ALA A N 1
ATOM 1142 C CA . ALA A 1 149 ? -4.245 7.579 15.514 1.00 89.00 149 ALA A CA 1
ATOM 1143 C C . ALA A 1 149 ? -4.431 6.142 15.028 1.00 89.00 149 ALA A C 1
ATOM 1145 O O . ALA A 1 149 ? -4.070 5.851 13.900 1.00 89.00 149 ALA A O 1
ATOM 1146 N N . ALA A 1 150 ? -5.111 5.291 15.803 1.00 89.19 150 ALA A N 1
ATOM 1147 C CA . ALA A 1 150 ? -5.437 3.934 15.374 1.00 89.19 150 ALA A CA 1
ATOM 1148 C C . ALA A 1 150 ? -6.315 3.897 14.107 1.00 89.19 150 ALA A C 1
ATOM 1150 O O . ALA A 1 150 ? -6.087 3.068 13.231 1.00 89.19 150 ALA A O 1
ATOM 1151 N N . PHE A 1 151 ? -7.286 4.810 13.971 1.00 90.25 151 PHE A N 1
ATOM 1152 C CA . PHE A 1 151 ? -8.092 4.933 12.747 1.00 90.25 151 PHE A CA 1
ATOM 1153 C C . PHE A 1 151 ? -7.273 5.435 11.557 1.00 90.25 151 PHE A C 1
ATOM 1155 O O . PHE A 1 151 ? -7.384 4.870 10.473 1.00 90.25 151 PHE A O 1
ATOM 1162 N N . ILE A 1 152 ? -6.446 6.467 11.749 1.00 91.19 152 ILE A N 1
ATOM 1163 C CA . ILE A 1 152 ? -5.559 6.962 10.687 1.00 91.19 152 ILE A CA 1
ATOM 1164 C C . ILE A 1 152 ? -4.578 5.869 10.266 1.00 91.19 152 ILE A C 1
ATOM 1166 O O . ILE A 1 152 ? -4.379 5.669 9.076 1.00 91.19 152 ILE A O 1
ATOM 1170 N N . TRP A 1 153 ? -4.013 5.138 11.225 1.00 91.50 153 TRP A N 1
ATOM 1171 C CA . TRP A 1 153 ? -3.130 4.014 10.965 1.00 91.50 153 TRP A CA 1
ATOM 1172 C C . TRP A 1 153 ? -3.876 2.937 10.172 1.00 91.50 153 TRP A C 1
ATOM 1174 O O . TRP A 1 153 ? -3.479 2.622 9.060 1.00 91.50 153 TRP A O 1
ATOM 1184 N N . GLY A 1 154 ? -5.019 2.450 10.660 1.00 91.25 154 GLY A N 1
ATOM 1185 C CA . GLY A 1 154 ? -5.752 1.356 10.015 1.00 91.25 154 GLY A CA 1
ATOM 1186 C C . GLY A 1 154 ? -6.271 1.684 8.612 1.00 91.25 154 GLY A C 1
ATOM 1187 O O . GLY A 1 154 ? -6.123 0.866 7.708 1.00 91.25 154 GLY A O 1
ATOM 1188 N N . TYR A 1 155 ? -6.858 2.868 8.411 1.00 91.12 155 TYR A N 1
ATOM 1189 C CA . TYR A 1 155 ? -7.423 3.264 7.113 1.00 91.12 155 TYR A CA 1
ATOM 1190 C C . TYR A 1 155 ? -6.396 3.908 6.178 1.00 91.12 155 TYR A C 1
ATOM 1192 O O . TYR A 1 155 ? -6.517 3.771 4.965 1.00 91.12 155 TYR A O 1
ATOM 1200 N N . GLY A 1 156 ? -5.362 4.564 6.709 1.00 92.62 156 GLY A N 1
ATOM 1201 C CA . GLY A 1 156 ? -4.282 5.139 5.902 1.00 92.62 156 GLY A CA 1
ATOM 1202 C C . GLY A 1 156 ? -3.466 4.075 5.168 1.00 92.62 156 GLY A C 1
ATOM 1203 O O . GLY A 1 156 ? -2.994 4.321 4.062 1.00 92.62 156 GLY A O 1
ATOM 1204 N N . HIS A 1 157 ? -3.381 2.861 5.717 1.00 95.00 157 HIS A N 1
ATOM 1205 C CA . HIS A 1 157 ? -2.773 1.722 5.026 1.00 95.00 157 HIS A CA 1
ATOM 1206 C C . HIS A 1 157 ? -3.478 1.357 3.717 1.00 95.00 157 HIS A C 1
ATOM 1208 O O . HIS A 1 157 ? -2.819 0.846 2.822 1.00 95.00 157 HIS A O 1
ATOM 1214 N N . ALA A 1 158 ? -4.774 1.652 3.550 1.00 95.00 158 ALA A N 1
ATOM 1215 C CA . ALA A 1 158 ? -5.453 1.396 2.279 1.00 95.00 158 ALA A CA 1
ATOM 1216 C C . ALA A 1 158 ? -4.798 2.171 1.123 1.00 95.00 158 ALA A C 1
ATOM 1218 O O . ALA A 1 158 ? -4.616 1.620 0.039 1.00 95.00 158 ALA A O 1
ATOM 1219 N N . LEU A 1 159 ? -4.381 3.418 1.377 1.00 96.69 159 LEU A N 1
ATOM 1220 C CA . LEU A 1 159 ? -3.653 4.226 0.399 1.00 96.69 159 LEU A CA 1
ATOM 1221 C C . LEU A 1 159 ? -2.266 3.638 0.111 1.00 96.69 159 LEU A C 1
ATOM 1223 O O . LEU A 1 159 ? -1.868 3.558 -1.047 1.00 96.69 159 LEU A O 1
ATOM 1227 N N . LEU A 1 160 ? -1.564 3.171 1.149 1.00 97.00 160 LEU A N 1
ATOM 1228 C CA . LEU A 1 160 ? -0.271 2.504 0.995 1.00 97.00 160 LEU A CA 1
ATOM 1229 C C . LEU A 1 160 ? -0.391 1.224 0.155 1.00 97.00 160 LEU A C 1
ATOM 1231 O O . LEU A 1 160 ? 0.393 1.026 -0.765 1.00 97.00 160 LEU A O 1
ATOM 1235 N N . PHE A 1 161 ? -1.382 0.375 0.430 1.00 97.62 161 PHE A N 1
ATOM 1236 C CA . PHE A 1 161 ? -1.609 -0.862 -0.319 1.00 97.62 161 PHE A CA 1
ATOM 1237 C C . PHE A 1 161 ? -1.934 -0.584 -1.785 1.00 97.62 161 PHE A C 1
ATOM 1239 O O . PHE A 1 161 ? -1.349 -1.206 -2.667 1.00 97.62 161 PHE A O 1
ATOM 1246 N N . ALA A 1 162 ? -2.811 0.389 -2.049 1.00 97.88 162 ALA A N 1
ATOM 1247 C CA . ALA A 1 162 ? -3.124 0.809 -3.410 1.00 97.88 162 ALA A CA 1
ATOM 1248 C C . ALA A 1 162 ? -1.876 1.322 -4.144 1.00 97.88 162 ALA A C 1
ATOM 1250 O O . ALA A 1 162 ? -1.66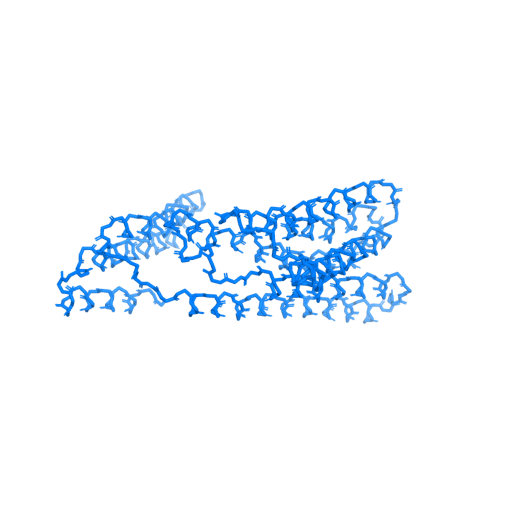2 0.974 -5.301 1.00 97.88 162 ALA A O 1
ATOM 1251 N N . ALA A 1 163 ? -1.029 2.099 -3.465 1.00 98.12 163 ALA A N 1
ATOM 1252 C CA . ALA A 1 163 ? 0.212 2.611 -4.029 1.00 98.12 163 ALA A CA 1
ATOM 1253 C C . ALA A 1 163 ? 1.214 1.493 -4.354 1.00 98.12 163 ALA A C 1
ATOM 1255 O O . ALA A 1 163 ? 1.760 1.473 -5.451 1.00 98.12 163 ALA A O 1
ATOM 1256 N N . ILE A 1 164 ? 1.423 0.530 -3.449 1.00 97.88 164 ILE A N 1
ATOM 1257 C CA . ILE A 1 164 ? 2.332 -0.605 -3.688 1.00 97.88 164 ILE A CA 1
ATOM 1258 C C . ILE A 1 164 ? 1.846 -1.445 -4.875 1.00 97.88 164 ILE A C 1
ATOM 1260 O O . ILE A 1 164 ? 2.632 -1.725 -5.781 1.00 97.88 164 ILE A O 1
ATOM 1264 N N . ALA A 1 165 ? 0.554 -1.787 -4.916 1.00 96.88 165 ALA A N 1
ATOM 1265 C CA . ALA A 1 165 ? -0.032 -2.522 -6.038 1.00 96.88 165 ALA A CA 1
ATOM 1266 C C . ALA A 1 165 ? 0.112 -1.747 -7.361 1.00 96.88 165 ALA A C 1
ATOM 1268 O O . ALA A 1 165 ? 0.478 -2.314 -8.391 1.00 96.88 165 ALA A O 1
ATOM 1269 N N . ALA A 1 166 ? -0.114 -0.430 -7.325 1.00 97.31 166 ALA A N 1
ATOM 1270 C CA . ALA A 1 166 ? 0.012 0.434 -8.491 1.00 97.31 166 ALA A CA 1
ATOM 1271 C C . ALA A 1 166 ? 1.458 0.567 -8.997 1.00 97.31 166 ALA A C 1
ATOM 1273 O O . ALA A 1 166 ? 1.630 0.774 -10.192 1.00 97.31 166 ALA A O 1
ATOM 1274 N N . VAL A 1 167 ? 2.491 0.386 -8.159 1.00 96.50 167 VAL A N 1
ATOM 1275 C CA . VAL A 1 167 ? 3.881 0.264 -8.649 1.00 96.50 167 VAL A CA 1
ATOM 1276 C C . VAL A 1 167 ? 3.998 -0.923 -9.611 1.00 96.50 167 VAL A C 1
ATOM 1278 O O . VAL A 1 167 ? 4.555 -0.768 -10.691 1.00 96.50 167 VAL A O 1
ATOM 1281 N N . GLY A 1 168 ? 3.439 -2.088 -9.262 1.00 94.19 168 GLY A N 1
ATOM 1282 C CA . GLY A 1 168 ? 3.479 -3.283 -10.117 1.00 94.19 168 GLY A CA 1
ATOM 1283 C C . GLY A 1 168 ? 2.716 -3.100 -11.425 1.00 94.19 168 GLY A C 1
ATOM 1284 O O . GLY A 1 168 ? 3.265 -3.333 -12.500 1.00 94.19 168 GLY A O 1
ATOM 1285 N N . ALA A 1 169 ? 1.481 -2.600 -11.339 1.00 94.88 169 ALA A N 1
ATOM 1286 C CA . ALA A 1 169 ? 0.680 -2.275 -12.520 1.00 94.88 169 ALA A CA 1
ATOM 1287 C C . ALA A 1 169 ? 1.357 -1.211 -13.403 1.00 94.88 169 ALA A C 1
ATOM 1289 O O . ALA A 1 169 ? 1.315 -1.293 -14.628 1.00 94.88 169 ALA A O 1
ATOM 1290 N N . GLY A 1 170 ? 2.017 -0.232 -12.783 1.00 95.38 170 GLY A N 1
ATOM 1291 C CA . GLY A 1 170 ? 2.730 0.827 -13.478 1.00 95.38 170 GLY A CA 1
ATOM 1292 C C . GLY A 1 170 ? 3.938 0.333 -14.263 1.00 95.38 170 GLY A C 1
ATOM 1293 O O . GLY A 1 170 ? 4.212 0.852 -15.341 1.00 95.38 170 GLY A O 1
ATOM 1294 N N . VAL A 1 171 ? 4.626 -0.700 -13.771 1.00 94.88 171 VAL A N 1
ATOM 1295 C CA . VAL A 1 171 ? 5.719 -1.344 -14.513 1.00 94.88 171 VAL A CA 1
ATOM 1296 C C . VAL A 1 171 ? 5.186 -2.064 -15.739 1.00 94.88 171 VAL A C 1
ATOM 1298 O O . VAL A 1 171 ? 5.724 -1.851 -16.819 1.00 94.88 171 VAL A O 1
ATOM 1301 N N . ALA A 1 172 ? 4.122 -2.859 -15.599 1.00 92.75 172 ALA A N 1
ATOM 1302 C CA . ALA A 1 172 ? 3.494 -3.519 -16.744 1.00 92.75 172 ALA A CA 1
ATOM 1303 C C . ALA A 1 172 ? 3.080 -2.487 -17.810 1.00 92.75 172 ALA A C 1
ATOM 1305 O O . ALA A 1 172 ? 3.490 -2.589 -18.963 1.00 92.75 172 ALA A O 1
ATOM 1306 N N . ALA A 1 173 ? 2.408 -1.408 -17.393 1.00 93.31 173 ALA A N 1
ATOM 1307 C CA . ALA A 1 173 ? 2.029 -0.313 -18.285 1.00 93.31 173 ALA A CA 1
ATOM 1308 C C . ALA A 1 173 ? 3.235 0.389 -18.940 1.00 93.31 173 ALA A C 1
ATOM 1310 O O . ALA A 1 173 ? 3.154 0.813 -20.091 1.00 93.31 173 ALA A O 1
ATOM 1311 N N . GLN A 1 174 ? 4.359 0.525 -18.228 1.00 94.50 174 GLN A N 1
ATOM 1312 C CA . GLN A 1 174 ? 5.576 1.122 -18.778 1.00 94.50 174 GLN A CA 1
ATOM 1313 C C . GLN A 1 174 ? 6.273 0.217 -19.805 1.00 94.50 174 GLN A C 1
ATOM 1315 O O . GLN A 1 174 ? 6.862 0.722 -20.761 1.00 94.50 174 GL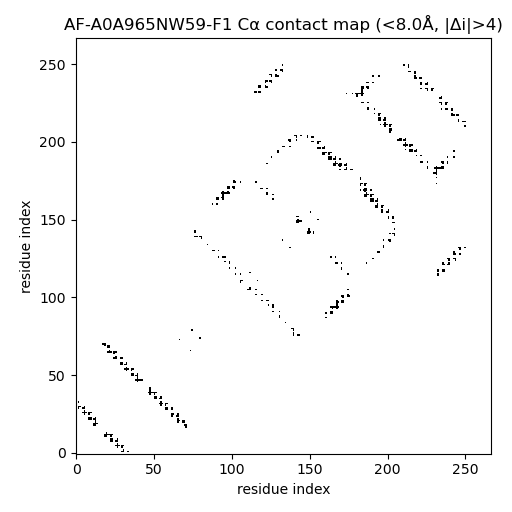N A O 1
ATOM 1320 N N . LEU A 1 175 ? 6.226 -1.103 -19.614 1.00 92.69 175 LEU A N 1
ATOM 1321 C CA . LEU A 1 175 ? 6.807 -2.083 -20.539 1.00 92.69 175 LEU A CA 1
ATOM 1322 C C . LEU A 1 175 ? 5.969 -2.265 -21.817 1.00 92.69 175 LEU A C 1
ATOM 1324 O O . LEU A 1 175 ? 6.523 -2.577 -22.880 1.00 92.69 175 LEU A O 1
ATOM 1328 N N . ASP A 1 176 ? 4.659 -2.039 -21.727 1.00 89.62 176 ASP A N 1
ATOM 1329 C CA . ASP A 1 176 ? 3.741 -2.094 -22.868 1.00 89.62 176 ASP A CA 1
ATOM 1330 C C . ASP A 1 176 ? 3.926 -0.918 -23.836 1.00 89.62 176 ASP A C 1
ATOM 1332 O O . ASP A 1 176 ? 3.863 -1.109 -25.050 1.00 89.62 176 ASP A O 1
ATOM 1336 N N . ASP A 1 177 ? 4.214 0.285 -23.326 1.00 84.94 177 ASP A N 1
ATOM 1337 C CA . ASP A 1 177 ? 4.399 1.490 -24.143 1.00 84.94 177 ASP A CA 1
ATOM 1338 C C . ASP A 1 177 ? 5.682 2.250 -23.779 1.00 84.94 177 ASP A C 1
ATOM 1340 O O . ASP A 1 177 ? 5.681 3.297 -23.123 1.00 84.94 177 ASP A O 1
ATOM 1344 N N . THR A 1 178 ? 6.809 1.727 -24.264 1.00 76.75 178 THR A N 1
ATOM 1345 C CA . THR A 1 178 ? 8.139 2.321 -24.061 1.00 76.75 178 THR A CA 1
ATOM 1346 C C . THR A 1 178 ? 8.352 3.623 -24.839 1.00 76.75 178 THR A C 1
ATOM 1348 O O . THR A 1 178 ? 9.296 4.364 -24.553 1.00 76.75 178 THR A O 1
ATOM 1351 N N . SER A 1 179 ? 7.482 3.925 -25.811 1.00 82.00 179 SER A N 1
ATOM 1352 C CA . SER A 1 179 ? 7.552 5.137 -26.635 1.00 82.00 179 SER A CA 1
ATOM 1353 C C . SER A 1 179 ? 6.977 6.364 -25.929 1.00 82.00 179 SER A C 1
ATOM 1355 O O . SER A 1 179 ? 7.400 7.497 -26.177 1.00 82.00 179 SER A O 1
ATOM 1357 N N . ASN A 1 180 ? 6.041 6.141 -25.009 1.00 87.56 180 ASN A N 1
ATOM 1358 C CA . ASN A 1 180 ? 5.403 7.190 -24.245 1.00 87.56 180 ASN A CA 1
ATOM 1359 C C . ASN A 1 180 ? 6.369 7.773 -23.211 1.00 87.56 180 ASN A C 1
ATOM 1361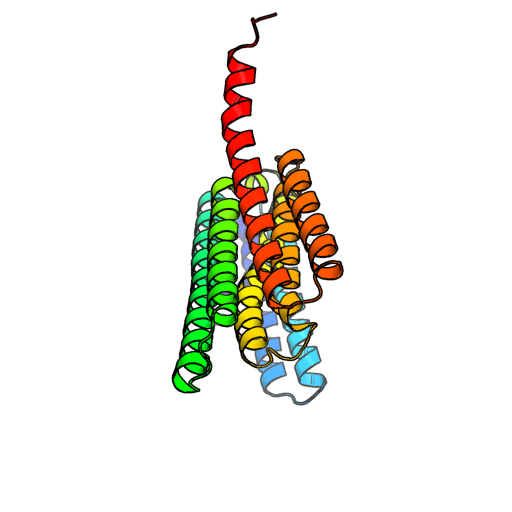 O O . ASN A 1 180 ? 6.762 7.114 -22.247 1.00 87.56 180 ASN A O 1
ATOM 1365 N N . THR A 1 181 ? 6.713 9.048 -23.382 1.00 85.38 181 THR A N 1
ATOM 1366 C CA . THR A 1 181 ? 7.619 9.784 -22.489 1.00 85.38 181 THR A CA 1
ATOM 1367 C C . THR A 1 181 ? 7.083 9.907 -21.061 1.00 85.38 181 THR A C 1
ATOM 1369 O O . THR A 1 181 ? 7.863 10.089 -20.127 1.00 85.38 181 THR A O 1
ATOM 1372 N N . PHE A 1 182 ? 5.771 9.752 -20.865 1.00 91.12 182 PHE A N 1
ATOM 1373 C CA . PHE A 1 182 ? 5.128 9.781 -19.556 1.00 91.12 182 PHE A CA 1
ATOM 1374 C C . PHE A 1 182 ? 5.156 8.428 -18.829 1.00 91.12 182 PHE A C 1
ATOM 1376 O O . PHE A 1 182 ? 4.912 8.385 -17.627 1.00 91.12 182 PHE A O 1
ATOM 1383 N N . SER A 1 183 ? 5.489 7.325 -19.504 1.00 93.12 183 SER A N 1
ATOM 1384 C CA . SER A 1 183 ? 5.362 5.970 -18.945 1.00 93.12 183 SER A CA 1
ATOM 1385 C C . SER A 1 183 ? 6.177 5.730 -17.663 1.00 93.12 183 SER A C 1
ATOM 1387 O O . SER A 1 183 ? 5.758 4.967 -16.798 1.00 93.12 183 SER A O 1
ATOM 1389 N N . GLY A 1 184 ? 7.285 6.453 -17.459 1.00 93.12 184 GLY A N 1
ATOM 1390 C CA . GLY A 1 184 ? 8.058 6.405 -16.208 1.00 93.12 184 GLY A CA 1
ATOM 1391 C C . GLY A 1 184 ? 7.284 6.907 -14.979 1.00 93.12 184 GLY A C 1
ATOM 1392 O O . GLY A 1 184 ? 7.534 6.468 -13.853 1.00 93.12 184 GLY A O 1
ATOM 1393 N N . TRP A 1 185 ? 6.290 7.779 -15.177 1.00 95.50 185 TRP A N 1
ATOM 1394 C CA . TRP A 1 185 ? 5.420 8.266 -14.104 1.00 95.50 185 TRP A CA 1
ATOM 1395 C C . TRP A 1 185 ? 4.434 7.217 -13.605 1.00 95.50 185 TRP A C 1
ATOM 1397 O O . TRP A 1 185 ? 3.974 7.331 -12.468 1.00 95.50 185 TRP A O 1
ATOM 1407 N N . PHE A 1 186 ? 4.160 6.171 -14.389 1.00 95.25 186 PHE A N 1
ATOM 1408 C CA . PHE A 1 186 ? 3.336 5.052 -13.936 1.00 95.25 186 PHE A CA 1
ATOM 1409 C C . PHE A 1 186 ? 3.981 4.307 -12.763 1.00 95.25 186 PHE A C 1
ATOM 1411 O O . PHE A 1 186 ? 3.262 3.773 -11.929 1.00 95.25 186 PHE A O 1
ATOM 1418 N N . VAL A 1 187 ? 5.311 4.344 -12.638 1.00 94.75 187 VAL A N 1
ATOM 1419 C CA . VAL A 1 187 ? 6.051 3.798 -11.486 1.00 94.75 187 VAL A CA 1
ATOM 1420 C C . VAL A 1 187 ? 6.324 4.879 -10.438 1.00 94.75 187 VAL A C 1
ATOM 1422 O O . VAL A 1 187 ? 6.128 4.657 -9.240 1.00 94.75 187 VAL A O 1
ATOM 1425 N N . ALA A 1 188 ? 6.748 6.069 -10.877 1.00 96.88 188 ALA A N 1
ATOM 1426 C CA . ALA A 1 188 ? 7.158 7.142 -9.974 1.00 96.88 188 ALA A CA 1
ATOM 1427 C C . ALA A 1 188 ? 6.010 7.663 -9.103 1.00 96.88 188 ALA A C 1
ATOM 1429 O O . ALA A 1 188 ? 6.192 7.860 -7.902 1.00 96.88 188 ALA A O 1
ATOM 1430 N N . LEU A 1 189 ? 4.820 7.863 -9.678 1.00 97.81 189 LEU A N 1
ATOM 1431 C CA . LEU A 1 189 ? 3.682 8.414 -8.943 1.00 97.81 189 LEU A CA 1
ATOM 1432 C C . LEU A 1 189 ? 3.199 7.460 -7.834 1.00 97.81 189 LEU A C 1
ATOM 1434 O O . LEU A 1 189 ? 3.093 7.911 -6.692 1.00 97.81 189 LEU A O 1
ATOM 1438 N N . PRO A 1 190 ? 2.977 6.154 -8.082 1.00 98.06 190 PRO A N 1
ATOM 1439 C CA . PRO A 1 190 ? 2.690 5.209 -7.006 1.00 98.06 190 PRO A CA 1
ATOM 1440 C C . PRO A 1 190 ? 3.792 5.128 -5.945 1.00 98.06 190 PRO A C 1
ATOM 1442 O O . PRO A 1 190 ? 3.481 5.102 -4.756 1.00 98.06 190 PRO A O 1
ATOM 1445 N N . ALA A 1 191 ? 5.072 5.171 -6.330 1.00 98.19 191 ALA A N 1
ATOM 1446 C CA . ALA A 1 191 ? 6.173 5.188 -5.365 1.00 98.19 191 ALA A CA 1
ATOM 1447 C C . ALA A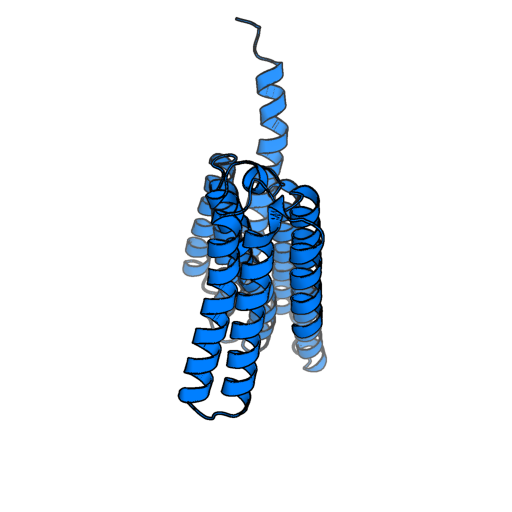 1 191 ? 6.147 6.445 -4.473 1.00 98.19 191 ALA A C 1
ATOM 1449 O O . ALA A 1 191 ? 6.305 6.341 -3.256 1.00 98.19 191 ALA A O 1
ATOM 1450 N N . ILE A 1 192 ? 5.869 7.623 -5.046 1.00 98.44 192 ILE A N 1
ATOM 1451 C CA . ILE A 1 192 ? 5.657 8.871 -4.296 1.00 98.44 192 ILE A CA 1
ATOM 1452 C C . ILE A 1 192 ? 4.486 8.717 -3.322 1.00 98.44 192 ILE A C 1
ATOM 1454 O O . ILE A 1 192 ? 4.616 9.053 -2.146 1.00 98.44 192 ILE A O 1
ATOM 1458 N N . ILE A 1 193 ? 3.349 8.182 -3.777 1.00 98.31 193 ILE A N 1
ATOM 1459 C CA . ILE A 1 193 ? 2.174 7.979 -2.918 1.00 98.31 193 ILE A CA 1
ATOM 1460 C C . ILE A 1 193 ? 2.504 7.001 -1.785 1.00 98.31 193 ILE A C 1
ATOM 1462 O O . ILE A 1 193 ? 2.087 7.237 -0.650 1.00 98.31 193 ILE A O 1
ATOM 1466 N N . ALA A 1 194 ? 3.289 5.951 -2.040 1.00 97.94 194 ALA A N 1
ATOM 1467 C CA . ALA A 1 194 ? 3.738 5.021 -1.007 1.00 97.94 194 ALA A CA 1
ATOM 1468 C C . ALA A 1 194 ? 4.613 5.727 0.045 1.00 97.94 194 ALA A C 1
ATOM 1470 O O . ALA A 1 194 ? 4.332 5.619 1.239 1.00 97.94 194 ALA A O 1
ATOM 1471 N N . LEU A 1 195 ? 5.607 6.520 -0.372 1.00 97.00 195 LEU A N 1
ATOM 1472 C CA . LEU A 1 195 ? 6.462 7.295 0.539 1.00 97.00 195 LEU A CA 1
ATOM 1473 C C . LEU A 1 195 ? 5.674 8.332 1.350 1.00 97.00 195 LEU A C 1
ATOM 1475 O O . LEU A 1 195 ? 5.870 8.453 2.562 1.00 97.00 195 LEU A O 1
ATOM 1479 N N . VAL A 1 196 ? 4.755 9.061 0.716 1.00 95.81 196 VAL A N 1
ATOM 1480 C CA . VAL A 1 196 ? 3.875 10.026 1.395 1.00 95.81 196 VAL A CA 1
ATOM 1481 C C . VAL A 1 196 ? 2.945 9.310 2.374 1.00 95.81 196 VAL A C 1
ATOM 1483 O O . VAL A 1 196 ? 2.754 9.790 3.490 1.00 95.81 196 VAL A O 1
ATOM 1486 N N . SER A 1 197 ? 2.419 8.139 2.010 1.00 95.19 197 SER A N 1
ATOM 1487 C CA . SER A 1 197 ? 1.583 7.321 2.897 1.00 95.19 197 SER A CA 1
ATOM 1488 C C . SER A 1 197 ? 2.367 6.849 4.118 1.00 95.19 197 SER A C 1
ATOM 1490 O O . SER A 1 197 ? 1.889 7.001 5.239 1.00 95.19 197 SER A O 1
ATOM 1492 N N . LEU A 1 198 ? 3.595 6.355 3.933 1.00 93.69 198 LEU A N 1
ATOM 1493 C CA . LEU A 1 198 ? 4.492 5.993 5.034 1.00 93.69 198 LEU A CA 1
ATOM 1494 C C . LEU A 1 198 ? 4.793 7.206 5.928 1.00 93.69 198 LEU A C 1
ATOM 1496 O O . LEU A 1 198 ? 4.648 7.117 7.147 1.00 93.69 198 LEU A O 1
ATOM 1500 N N . SER A 1 199 ? 5.109 8.360 5.333 1.00 91.69 199 SER A N 1
ATOM 1501 C CA . SER A 1 199 ? 5.337 9.626 6.053 1.00 91.69 199 SER A CA 1
ATOM 1502 C C . SER A 1 199 ? 4.131 10.015 6.907 1.00 91.69 199 SER A C 1
ATOM 1504 O O . SER A 1 199 ? 4.259 10.353 8.085 1.00 91.69 199 SER A O 1
ATOM 1506 N N . TRP A 1 200 ? 2.937 9.948 6.321 1.00 90.69 200 TRP A N 1
ATOM 1507 C CA . TRP A 1 200 ? 1.679 10.267 6.984 1.00 90.69 200 TRP A CA 1
ATOM 1508 C C . TRP A 1 200 ? 1.387 9.301 8.135 1.00 90.69 200 TRP A C 1
ATOM 1510 O O . TRP A 1 200 ? 1.026 9.727 9.234 1.00 90.69 200 TRP A O 1
ATOM 1520 N N . LEU A 1 201 ? 1.566 7.998 7.912 1.00 90.31 201 LEU A N 1
ATOM 1521 C CA . LEU A 1 201 ? 1.356 6.963 8.925 1.00 90.31 201 LEU A CA 1
ATOM 1522 C C . LEU A 1 201 ? 2.327 7.127 10.102 1.00 90.31 201 LEU A C 1
ATOM 1524 O O . LEU A 1 201 ? 1.899 7.049 11.254 1.00 90.31 201 LEU A O 1
ATOM 1528 N N . GLN A 1 202 ? 3.589 7.464 9.837 1.00 85.50 202 GLN A N 1
ATOM 1529 C CA . GLN A 1 202 ? 4.594 7.781 10.859 1.00 85.50 202 GLN A CA 1
ATOM 1530 C C . GLN A 1 202 ? 4.254 9.057 11.656 1.00 85.50 202 GLN A C 1
ATOM 1532 O O . GLN A 1 202 ? 4.453 9.114 12.875 1.00 85.50 202 GLN A O 1
ATOM 1537 N N . LEU A 1 203 ? 3.696 10.080 10.995 1.00 84.50 203 LEU A N 1
ATOM 1538 C CA . LEU A 1 203 ? 3.235 11.318 11.638 1.00 84.50 203 LEU A CA 1
ATOM 1539 C C . LEU A 1 203 ? 1.948 11.140 12.441 1.00 84.50 203 LEU A C 1
ATOM 1541 O O . LEU A 1 203 ? 1.729 11.888 13.392 1.00 84.50 203 LEU A O 1
ATOM 1545 N N . SER A 1 204 ? 1.105 10.164 12.101 1.00 77.50 204 SER A N 1
ATOM 1546 C CA . SER A 1 204 ? -0.216 9.986 12.720 1.00 77.50 204 SER A CA 1
ATOM 1547 C C . SER A 1 204 ? -0.180 9.791 14.243 1.00 77.50 204 SER A C 1
ATOM 1549 O O . SER A 1 204 ? -1.165 10.079 14.926 1.00 77.50 204 SER A O 1
ATOM 1551 N N . ALA A 1 205 ? 0.968 9.375 14.785 1.00 64.69 205 ALA A N 1
ATOM 1552 C CA . ALA A 1 205 ? 1.228 9.261 16.219 1.00 64.69 205 ALA A CA 1
ATOM 1553 C C . ALA A 1 205 ? 2.276 10.260 16.750 1.00 64.69 205 ALA A C 1
ATOM 1555 O O . ALA A 1 205 ? 2.593 10.243 17.939 1.00 64.69 205 ALA A O 1
ATOM 1556 N N . ASN A 1 206 ? 2.782 11.148 15.889 1.00 64.62 206 ASN A N 1
ATOM 1557 C CA . ASN A 1 206 ? 3.808 12.155 16.167 1.00 64.62 206 ASN A CA 1
ATOM 1558 C C . ASN A 1 206 ? 5.135 11.575 16.696 1.00 64.62 206 ASN A C 1
ATOM 1560 O O . ASN A 1 206 ? 5.847 12.223 17.458 1.00 64.62 206 ASN A O 1
ATOM 1564 N N . LEU A 1 207 ? 5.453 10.335 16.316 1.00 65.25 207 LEU A N 1
ATOM 1565 C CA . LEU A 1 207 ? 6.590 9.589 16.867 1.00 65.25 207 LEU A CA 1
ATOM 1566 C C . LEU A 1 207 ? 7.867 9.770 16.051 1.00 65.25 207 LEU A C 1
ATOM 1568 O O . LEU A 1 207 ? 8.963 9.686 16.593 1.00 65.25 207 LEU A O 1
ATOM 1572 N N . ARG A 1 208 ? 7.723 10.018 14.744 1.00 74.88 208 ARG A N 1
ATOM 1573 C CA . ARG A 1 208 ? 8.819 9.975 13.769 1.00 74.88 208 ARG A CA 1
ATOM 1574 C C . ARG A 1 208 ? 8.765 11.148 12.787 1.00 74.88 208 ARG A C 1
ATOM 1576 O O . ARG A 1 208 ? 8.797 10.975 11.573 1.00 74.88 208 ARG A O 1
ATOM 1583 N N . ARG A 1 209 ? 8.661 12.377 13.315 1.00 82.00 209 ARG A N 1
ATOM 1584 C CA . ARG A 1 209 ? 8.618 13.609 12.496 1.00 82.00 209 ARG A CA 1
ATOM 1585 C C . ARG A 1 209 ? 9.822 13.718 11.560 1.00 82.00 209 ARG A C 1
ATOM 1587 O O . ARG A 1 209 ? 9.684 14.158 10.427 1.00 82.00 209 ARG A O 1
ATOM 1594 N N . GLU A 1 210 ? 10.989 13.306 12.034 1.00 85.38 210 GLU A N 1
ATOM 1595 C CA . GLU A 1 210 ? 12.221 13.327 11.252 1.00 85.38 210 GLU A CA 1
ATOM 1596 C C . GLU A 1 210 ? 12.211 12.335 10.086 1.00 85.38 210 GLU A C 1
ATOM 1598 O O . GLU A 1 210 ? 12.638 12.705 8.993 1.00 85.38 210 GLU A O 1
ATOM 1603 N N . SER A 1 211 ? 11.694 11.123 10.298 1.00 85.81 211 SER A N 1
ATOM 1604 C CA . SER A 1 211 ? 11.510 10.112 9.253 1.00 85.81 211 SER A CA 1
ATOM 1605 C C . SER A 1 211 ? 10.549 10.616 8.177 1.00 85.81 211 SER A C 1
ATOM 1607 O O . SER A 1 211 ? 10.857 10.575 6.989 1.00 85.81 211 SER A O 1
ATOM 1609 N N . ALA A 1 212 ? 9.437 11.237 8.581 1.00 87.62 212 ALA A N 1
ATOM 1610 C CA . ALA A 1 212 ? 8.487 11.828 7.643 1.00 87.62 212 ALA A CA 1
ATOM 1611 C C . ALA A 1 212 ? 9.097 12.956 6.788 1.00 87.62 212 ALA A C 1
ATOM 1613 O O . ALA A 1 212 ? 8.738 13.105 5.623 1.00 87.62 212 ALA A O 1
ATOM 1614 N N . ILE A 1 213 ? 10.047 13.727 7.332 1.00 89.75 213 ILE A N 1
ATOM 1615 C CA . ILE A 1 213 ? 10.788 14.740 6.562 1.00 89.75 213 ILE A CA 1
ATOM 1616 C C . ILE A 1 213 ? 11.689 14.075 5.514 1.00 89.75 213 ILE A C 1
ATOM 1618 O O . ILE A 1 213 ? 11.733 14.552 4.384 1.00 89.75 213 ILE A O 1
ATOM 1622 N N . VAL A 1 214 ? 12.382 12.981 5.854 1.00 92.75 214 VAL A N 1
ATOM 1623 C CA . VAL A 1 214 ? 13.221 12.233 4.893 1.00 92.75 214 VAL A CA 1
ATOM 1624 C C . VAL A 1 214 ? 12.377 11.710 3.746 1.00 92.75 214 VAL A C 1
ATOM 1626 O O . VAL A 1 214 ? 12.672 11.984 2.587 1.00 92.75 214 VAL A O 1
ATOM 1629 N N . LEU A 1 215 ? 11.300 10.999 4.068 1.00 93.75 215 LEU A N 1
ATOM 1630 C CA . LEU A 1 215 ? 10.419 10.400 3.073 1.00 93.75 215 LEU A CA 1
ATOM 1631 C C . LEU A 1 215 ? 9.733 11.467 2.202 1.00 93.75 215 LEU A C 1
ATOM 1633 O O . LEU A 1 215 ? 9.640 11.301 0.984 1.00 93.75 215 LEU A O 1
ATOM 1637 N N . GLY A 1 216 ? 9.327 12.596 2.791 1.00 93.56 216 GLY A N 1
ATOM 1638 C CA . GLY A 1 216 ? 8.805 13.750 2.057 1.00 93.56 216 GLY A CA 1
ATOM 1639 C C . GLY A 1 216 ? 9.843 14.395 1.131 1.00 93.56 216 GLY A C 1
ATOM 1640 O O . GLY A 1 216 ? 9.534 14.691 -0.022 1.00 93.56 216 GLY A O 1
ATOM 1641 N N . ALA A 1 217 ? 11.087 14.558 1.589 1.00 94.88 217 ALA A N 1
ATOM 1642 C CA . ALA A 1 217 ? 12.178 15.092 0.773 1.00 94.88 217 ALA A CA 1
ATOM 1643 C C . ALA A 1 217 ? 12.534 14.157 -0.393 1.00 94.88 217 ALA A C 1
ATOM 1645 O O . ALA A 1 217 ? 12.684 14.619 -1.522 1.00 94.88 217 ALA A O 1
ATOM 1646 N N . CYS A 1 218 ? 12.599 12.844 -0.153 1.00 97.00 218 CYS A N 1
ATOM 1647 C CA . CYS A 1 218 ? 12.790 11.844 -1.204 1.00 97.00 218 CYS A CA 1
ATOM 1648 C C . CYS A 1 218 ? 11.633 11.858 -2.212 1.00 97.00 218 CYS A C 1
ATOM 1650 O O . CYS A 1 218 ? 11.880 11.797 -3.410 1.00 97.00 218 CYS A O 1
ATOM 1652 N N . SER A 1 219 ? 10.387 12.020 -1.755 1.00 96.62 219 SER A N 1
ATOM 1653 C CA . SER A 1 219 ? 9.220 12.156 -2.641 1.00 96.62 219 SER A CA 1
ATOM 1654 C C . SER A 1 219 ? 9.334 13.381 -3.552 1.00 96.62 219 SER A C 1
ATOM 1656 O O . SER A 1 219 ? 9.114 13.283 -4.758 1.00 96.62 219 SER A O 1
ATOM 1658 N N . LEU A 1 220 ? 9.735 14.531 -2.998 1.00 96.94 220 LEU A N 1
ATOM 1659 C CA . LEU A 1 220 ? 9.966 15.750 -3.775 1.00 96.94 220 LEU A CA 1
ATOM 1660 C C . LEU A 1 220 ? 11.126 15.586 -4.768 1.00 96.94 220 LEU A C 1
ATOM 1662 O O . LEU A 1 220 ? 11.035 16.065 -5.896 1.00 96.94 220 LEU A O 1
ATOM 1666 N N . ALA A 1 221 ? 12.191 14.884 -4.374 1.00 97.50 221 ALA A N 1
ATOM 1667 C CA . ALA A 1 221 ? 13.308 14.576 -5.260 1.00 97.50 221 ALA A CA 1
ATOM 1668 C C . ALA A 1 221 ? 12.872 13.706 -6.450 1.00 97.50 221 ALA A C 1
ATOM 1670 O O . ALA A 1 221 ? 13.289 13.989 -7.569 1.00 97.50 221 ALA A O 1
ATOM 1671 N N . ILE A 1 222 ? 11.987 12.720 -6.246 1.00 97.50 222 ILE A N 1
ATOM 1672 C CA . ILE A 1 222 ? 11.420 11.920 -7.347 1.00 97.50 222 ILE A CA 1
ATOM 1673 C C . ILE A 1 222 ? 10.641 12.814 -8.310 1.00 97.50 222 ILE A C 1
ATOM 1675 O O . ILE A 1 222 ? 10.828 12.699 -9.516 1.00 97.50 222 ILE A O 1
ATOM 1679 N N . VAL A 1 223 ? 9.811 13.733 -7.802 1.00 96.94 223 VAL A N 1
ATOM 1680 C CA . VAL A 1 223 ? 9.073 14.677 -8.657 1.00 96.94 223 VAL A CA 1
ATOM 1681 C C . VAL A 1 223 ? 10.038 15.535 -9.474 1.00 96.94 223 VAL A C 1
ATOM 1683 O O . VAL A 1 223 ? 9.904 15.625 -10.692 1.00 96.94 223 VAL A O 1
ATOM 1686 N N . LEU A 1 224 ? 11.034 16.138 -8.821 1.00 97.06 224 LEU A N 1
ATOM 1687 C CA . LEU A 1 224 ? 12.005 17.009 -9.480 1.00 97.06 224 LEU A CA 1
ATOM 1688 C C . LEU A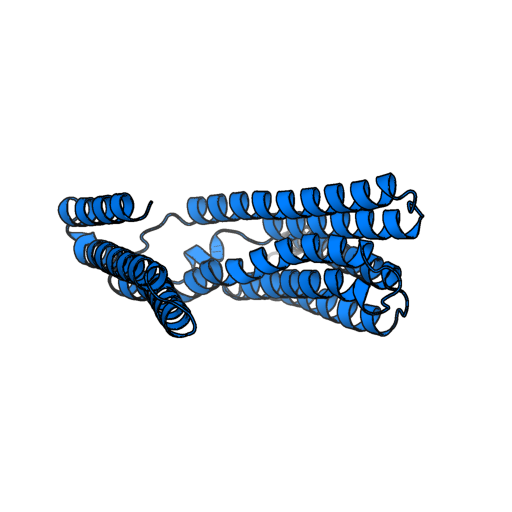 1 224 ? 12.803 16.253 -10.550 1.00 97.06 224 LEU A C 1
ATOM 1690 O O . LEU A 1 224 ? 12.884 16.701 -11.691 1.00 97.06 224 LEU A O 1
ATOM 1694 N N . LEU A 1 225 ? 13.362 15.092 -10.204 1.00 95.88 225 LEU A N 1
ATOM 1695 C CA . LEU A 1 225 ? 14.134 14.271 -11.137 1.00 95.88 225 LEU A CA 1
ATOM 1696 C C . LEU A 1 225 ? 13.255 13.714 -12.260 1.00 95.88 225 LEU A C 1
ATOM 1698 O O . LEU A 1 225 ? 13.697 13.684 -13.402 1.00 95.88 225 LEU A O 1
ATOM 1702 N N . GLY A 1 226 ? 12.011 13.333 -11.968 1.00 93.44 226 GLY A N 1
ATOM 1703 C CA . GLY A 1 226 ? 11.051 12.863 -12.964 1.00 93.44 226 GLY A CA 1
ATOM 1704 C C . GLY A 1 226 ? 10.699 13.923 -14.008 1.00 93.44 226 GLY A C 1
ATOM 1705 O O . GLY A 1 226 ? 10.503 13.592 -15.172 1.00 93.44 226 GLY A O 1
ATOM 1706 N N . VAL A 1 227 ? 10.655 15.201 -13.615 1.00 94.19 227 VAL A N 1
ATOM 1707 C CA . VAL A 1 227 ? 10.439 16.327 -14.542 1.00 94.19 227 VAL A CA 1
ATOM 1708 C C . VAL A 1 227 ? 11.706 16.650 -15.340 1.00 94.19 227 VAL A C 1
ATOM 1710 O O . VAL A 1 227 ? 11.620 16.986 -16.518 1.00 94.19 227 VAL A O 1
ATOM 1713 N N . LEU A 1 228 ? 12.883 16.558 -14.714 1.00 94.81 228 LEU A N 1
ATOM 1714 C CA . LEU A 1 228 ? 14.162 16.903 -15.347 1.00 94.81 228 LEU A CA 1
ATOM 1715 C C . LEU A 1 228 ? 14.692 15.818 -16.296 1.00 94.81 228 LEU A C 1
ATOM 1717 O O . LEU A 1 228 ? 15.462 16.128 -17.205 1.00 94.81 228 LEU A O 1
ATOM 1721 N N . LEU A 1 229 ? 14.324 14.552 -16.085 1.00 91.94 229 LEU A N 1
ATOM 1722 C CA . LEU A 1 229 ? 14.801 13.416 -16.871 1.00 91.94 229 LEU A CA 1
ATOM 1723 C C . LEU A 1 229 ? 13.793 13.078 -17.986 1.00 91.94 229 LEU A C 1
ATOM 1725 O O . LEU A 1 229 ? 12.728 12.541 -17.700 1.00 91.94 229 LEU A O 1
ATOM 1729 N N . PRO A 1 230 ? 14.125 13.306 -19.271 1.00 85.94 230 PRO A N 1
ATOM 1730 C CA . PRO A 1 230 ? 13.164 13.167 -20.369 1.00 85.94 230 PRO A CA 1
ATOM 1731 C C . PRO A 1 230 ? 12.876 11.712 -20.769 1.00 85.94 230 PRO A C 1
ATOM 1733 O O . PRO A 1 230 ? 11.982 11.457 -21.572 1.00 85.94 230 PRO A O 1
ATOM 1736 N N . ARG A 1 231 ? 13.665 10.750 -20.272 1.00 93.50 231 ARG A N 1
ATOM 1737 C CA . ARG A 1 231 ? 13.553 9.335 -20.643 1.00 93.50 231 ARG A CA 1
ATOM 1738 C C . ARG A 1 231 ? 12.796 8.555 -19.564 1.00 93.50 231 ARG A C 1
ATOM 1740 O O . ARG A 1 231 ? 13.252 8.566 -18.420 1.00 93.50 231 ARG A O 1
ATOM 1747 N N . PRO A 1 232 ? 11.751 7.783 -19.918 1.00 93.88 232 PRO A N 1
ATOM 1748 C CA . PRO A 1 232 ? 10.977 6.988 -18.962 1.00 93.88 232 PRO A CA 1
ATOM 1749 C C . PRO A 1 232 ? 11.817 6.090 -18.052 1.00 93.88 232 PRO A C 1
ATOM 1751 O O . PRO A 1 232 ? 11.634 6.083 -16.839 1.00 93.88 232 PRO A O 1
ATOM 1754 N N . VAL A 1 233 ? 12.793 5.375 -18.620 1.00 95.00 233 VAL A N 1
ATOM 1755 C CA . VAL A 1 233 ? 13.695 4.503 -17.851 1.00 95.00 233 VAL A CA 1
ATOM 1756 C C . VAL A 1 233 ? 14.509 5.281 -16.812 1.00 95.00 233 VAL A C 1
ATOM 1758 O O . VAL A 1 233 ? 14.731 4.796 -15.705 1.00 95.00 233 VAL A O 1
ATOM 1761 N N . SER A 1 234 ? 14.919 6.513 -17.126 1.00 95.56 234 SER A N 1
ATOM 1762 C CA . SER A 1 234 ? 15.660 7.367 -16.197 1.00 95.56 234 SER A CA 1
ATOM 1763 C C . SER A 1 234 ? 14.791 7.804 -15.018 1.00 95.56 234 SER A C 1
ATOM 1765 O O . SER A 1 234 ? 15.300 7.887 -13.903 1.00 95.56 234 SER A O 1
ATOM 1767 N N . VAL A 1 235 ? 13.488 8.010 -15.233 1.00 96.56 235 VAL A N 1
ATOM 1768 C CA . VAL A 1 235 ? 12.518 8.294 -14.163 1.00 96.56 235 VAL A CA 1
ATOM 1769 C C . VAL A 1 235 ? 12.360 7.086 -13.232 1.00 96.56 235 VAL A C 1
ATOM 1771 O O . VAL A 1 235 ? 12.379 7.252 -12.010 1.00 96.56 235 VAL A O 1
ATOM 1774 N N . SER A 1 236 ? 12.284 5.864 -13.772 1.00 96.38 236 SER A N 1
ATOM 1775 C CA . SER A 1 236 ? 12.210 4.633 -12.966 1.00 96.38 236 SER A CA 1
ATOM 1776 C C . SER A 1 236 ? 13.481 4.423 -12.135 1.00 96.38 236 SER A C 1
ATOM 1778 O O . SER A 1 236 ? 13.393 4.159 -10.936 1.00 96.38 236 SER A O 1
ATOM 1780 N N . ILE A 1 237 ? 14.663 4.635 -12.728 1.00 97.62 237 ILE A N 1
ATOM 1781 C CA . ILE A 1 237 ? 15.951 4.558 -12.015 1.00 97.62 237 ILE A CA 1
ATOM 1782 C C . ILE A 1 237 ? 16.025 5.621 -10.914 1.00 97.62 237 ILE A C 1
ATOM 1784 O O . ILE A 1 237 ? 16.370 5.302 -9.778 1.00 97.62 237 ILE A O 1
ATOM 1788 N N . ALA A 1 238 ? 15.679 6.876 -11.217 1.00 97.81 238 ALA A N 1
ATOM 1789 C CA . ALA A 1 238 ? 15.673 7.955 -10.230 1.00 97.81 238 ALA A CA 1
ATOM 1790 C C . ALA A 1 238 ? 14.716 7.650 -9.069 1.00 97.81 238 ALA A C 1
ATOM 1792 O O . ALA A 1 238 ? 15.072 7.848 -7.909 1.00 97.81 238 ALA A O 1
ATOM 1793 N N . THR A 1 239 ? 13.542 7.092 -9.375 1.00 98.06 239 THR A N 1
ATOM 1794 C CA . THR A 1 239 ? 12.579 6.617 -8.374 1.00 98.06 239 THR A CA 1
ATOM 1795 C C . THR A 1 239 ? 13.216 5.579 -7.456 1.00 98.06 239 THR A C 1
ATOM 1797 O O . THR A 1 239 ? 13.220 5.764 -6.239 1.00 98.06 239 THR A O 1
ATOM 1800 N N . ALA A 1 240 ? 13.815 4.524 -8.013 1.00 98.25 240 ALA A N 1
ATOM 1801 C CA . ALA A 1 240 ? 14.482 3.487 -7.229 1.00 98.25 240 ALA A CA 1
ATOM 1802 C C . ALA A 1 240 ? 15.608 4.056 -6.355 1.00 98.25 240 ALA A C 1
ATOM 1804 O O . ALA A 1 240 ? 15.650 3.782 -5.156 1.00 98.25 240 ALA A O 1
ATOM 1805 N N . VAL A 1 241 ? 16.467 4.910 -6.919 1.00 98.38 241 VAL A N 1
ATOM 1806 C CA . VAL A 1 241 ? 17.564 5.563 -6.188 1.00 98.38 241 VAL A CA 1
ATOM 1807 C C . VAL A 1 241 ? 17.035 6.406 -5.029 1.00 98.38 241 VAL A C 1
ATOM 1809 O O . VAL A 1 241 ? 17.554 6.299 -3.921 1.00 98.38 241 VAL A O 1
ATOM 1812 N N . CYS A 1 242 ? 15.992 7.212 -5.234 1.00 98.31 242 CYS A N 1
ATOM 1813 C CA . CYS A 1 242 ? 15.421 8.043 -4.175 1.00 98.31 242 CYS A CA 1
ATOM 1814 C C . CYS A 1 242 ? 14.772 7.220 -3.057 1.00 98.31 242 CYS A C 1
ATOM 1816 O O . CYS A 1 242 ? 14.922 7.578 -1.889 1.00 98.31 242 CYS A O 1
ATOM 1818 N N . VAL A 1 243 ? 14.075 6.126 -3.384 1.00 97.88 243 VAL A N 1
ATOM 1819 C CA . VAL A 1 243 ? 13.450 5.246 -2.379 1.00 97.88 243 VAL A CA 1
ATOM 1820 C C . VAL A 1 243 ? 14.527 4.482 -1.595 1.00 97.88 243 VAL A C 1
ATOM 1822 O O . VAL A 1 243 ? 14.460 4.424 -0.368 1.00 97.88 243 VAL A O 1
ATOM 1825 N N . VAL A 1 244 ? 15.565 3.969 -2.266 1.00 98.12 244 VAL A N 1
ATOM 1826 C CA . VAL A 1 244 ? 16.721 3.325 -1.612 1.00 98.12 244 VAL A CA 1
ATOM 1827 C C . VAL A 1 244 ? 17.487 4.320 -0.741 1.00 98.12 244 VAL A C 1
ATOM 1829 O O . VAL A 1 244 ? 17.859 3.997 0.385 1.00 98.12 244 VAL A O 1
ATOM 1832 N N . LEU A 1 245 ? 17.682 5.555 -1.207 1.00 97.62 245 LEU A N 1
ATOM 1833 C CA . LEU A 1 245 ? 18.289 6.611 -0.401 1.00 97.62 245 LEU A CA 1
ATOM 1834 C C . LEU A 1 245 ? 17.459 6.886 0.859 1.00 97.62 245 LEU A C 1
ATOM 1836 O O . LEU A 1 245 ? 18.032 7.063 1.931 1.00 97.62 245 LEU A O 1
ATOM 1840 N N . ALA A 1 246 ? 16.127 6.864 0.757 1.00 96.50 246 ALA A N 1
ATOM 1841 C CA . ALA A 1 246 ? 15.245 6.985 1.914 1.00 96.50 246 ALA A CA 1
ATOM 1842 C C . ALA A 1 246 ? 15.503 5.873 2.947 1.00 96.50 246 ALA A C 1
ATOM 1844 O O . ALA A 1 246 ? 15.609 6.178 4.134 1.00 96.50 246 ALA A O 1
ATOM 1845 N N . VAL A 1 247 ? 15.683 4.618 2.506 1.00 96.19 247 VAL A N 1
ATOM 1846 C CA . VAL A 1 247 ? 16.082 3.496 3.383 1.00 96.19 247 VAL A CA 1
ATOM 1847 C C . VAL A 1 247 ? 17.409 3.801 4.069 1.00 96.19 247 VAL A C 1
ATOM 1849 O O . VAL A 1 247 ? 17.479 3.798 5.293 1.00 96.19 247 VAL A O 1
ATOM 1852 N N . VAL A 1 248 ? 18.455 4.122 3.301 1.00 95.50 248 VAL A N 1
ATOM 1853 C CA . VAL A 1 248 ? 19.806 4.362 3.840 1.00 95.50 248 VAL A CA 1
ATOM 1854 C C . VAL A 1 248 ? 19.803 5.488 4.873 1.00 95.50 248 VAL A C 1
ATOM 1856 O O . VAL A 1 248 ? 20.393 5.347 5.947 1.00 95.50 248 VAL A O 1
ATOM 1859 N N . LEU A 1 249 ? 19.128 6.599 4.571 1.00 93.88 249 LEU A N 1
ATOM 1860 C CA . LEU A 1 249 ? 19.026 7.744 5.473 1.00 93.88 249 LEU A CA 1
ATOM 1861 C C . LEU A 1 249 ? 18.265 7.391 6.753 1.00 93.88 249 LEU A C 1
ATOM 1863 O O . LEU A 1 249 ? 18.680 7.808 7.835 1.00 93.88 249 LEU A O 1
ATOM 1867 N N . GLU A 1 250 ? 17.187 6.616 6.653 1.00 90.94 250 GLU A N 1
ATOM 1868 C CA . GLU A 1 250 ? 16.406 6.187 7.812 1.00 90.94 250 GLU A CA 1
ATOM 1869 C C . GLU A 1 250 ? 17.190 5.198 8.685 1.00 90.94 250 GLU A C 1
ATOM 1871 O O . GLU A 1 250 ? 17.322 5.406 9.892 1.00 90.94 250 GLU A O 1
ATOM 1876 N N . THR A 1 251 ? 17.813 4.176 8.094 1.00 90.00 251 THR A N 1
ATOM 1877 C CA . THR A 1 251 ? 18.645 3.206 8.822 1.00 90.00 251 THR A CA 1
ATOM 1878 C C . THR A 1 251 ? 19.838 3.885 9.500 1.00 90.00 251 THR A C 1
ATOM 1880 O O . THR A 1 251 ? 20.143 3.599 10.662 1.00 90.00 251 THR A O 1
ATOM 1883 N N . ALA A 1 252 ? 20.502 4.830 8.825 1.00 88.81 252 ALA A N 1
ATOM 1884 C CA . ALA A 1 252 ? 21.584 5.612 9.422 1.00 88.81 252 ALA A CA 1
ATOM 1885 C C . ALA A 1 252 ? 21.095 6.412 10.639 1.00 88.81 252 ALA A C 1
ATOM 1887 O O . ALA A 1 252 ? 21.753 6.421 11.681 1.00 88.81 252 ALA A O 1
ATOM 1888 N N . ARG A 1 253 ? 19.912 7.032 10.552 1.00 85.56 253 ARG A N 1
ATOM 1889 C CA . ARG A 1 253 ? 19.311 7.779 11.669 1.00 85.56 253 ARG A CA 1
ATOM 1890 C C . ARG A 1 253 ? 19.000 6.883 12.863 1.00 85.56 253 ARG A C 1
ATOM 1892 O O . ARG A 1 253 ? 19.391 7.221 13.984 1.00 85.56 253 ARG A O 1
ATOM 1899 N N . LEU A 1 254 ? 18.369 5.734 12.625 1.00 80.50 254 LEU A N 1
ATOM 1900 C CA . LEU A 1 254 ? 18.019 4.775 13.678 1.00 80.50 254 LEU A CA 1
ATOM 1901 C C . LEU A 1 254 ? 19.257 4.216 14.391 1.00 80.50 254 LEU A C 1
ATOM 1903 O O . LEU A 1 254 ? 19.227 4.023 15.605 1.00 80.50 254 LEU A O 1
ATOM 1907 N N . ASN A 1 255 ? 20.369 4.040 13.676 1.00 80.88 255 ASN A N 1
ATOM 1908 C CA . ASN A 1 255 ? 21.621 3.541 14.249 1.00 80.88 255 ASN A CA 1
ATOM 1909 C C . ASN A 1 255 ? 22.455 4.613 14.979 1.00 80.88 255 ASN A C 1
ATOM 1911 O O . ASN A 1 255 ? 23.187 4.291 15.921 1.00 80.88 255 ASN A O 1
ATOM 1915 N N . VAL A 1 256 ? 22.372 5.885 14.575 1.00 71.88 256 VAL A N 1
ATOM 1916 C CA . VAL A 1 256 ? 23.191 6.978 15.141 1.00 71.88 256 VAL A CA 1
ATOM 1917 C C . VAL A 1 256 ? 22.563 7.590 16.400 1.00 71.88 256 VAL A C 1
ATOM 1919 O O . VAL A 1 256 ? 23.279 7.884 17.363 1.00 71.88 256 VAL A O 1
ATOM 1922 N N . MET A 1 257 ? 21.237 7.747 16.455 1.00 60.81 257 MET A N 1
ATOM 1923 C CA . MET A 1 257 ? 20.562 8.413 17.582 1.00 60.81 257 MET A CA 1
ATOM 1924 C C . MET A 1 257 ? 20.758 7.750 18.962 1.00 60.81 257 MET A C 1
ATOM 1926 O O . MET A 1 257 ? 20.979 8.478 19.939 1.00 60.81 257 MET A O 1
ATOM 1930 N N . PRO A 1 258 ? 20.741 6.410 19.101 1.00 59.31 258 PRO A N 1
ATOM 1931 C CA . PRO A 1 258 ? 20.986 5.760 20.389 1.00 59.31 258 PRO A CA 1
ATOM 1932 C C . PRO A 1 258 ? 22.408 6.006 20.919 1.00 59.31 258 PRO A C 1
ATOM 1934 O O . PRO A 1 258 ? 22.605 6.149 22.127 1.00 59.31 258 PRO A O 1
ATOM 1937 N N . ARG A 1 259 ? 23.403 6.112 20.025 1.00 54.50 259 ARG A N 1
ATOM 1938 C CA . ARG A 1 259 ? 24.817 6.320 20.389 1.00 54.50 259 ARG A CA 1
ATOM 1939 C C . ARG A 1 259 ? 25.070 7.722 20.947 1.00 54.50 259 ARG A C 1
ATOM 1941 O O . ARG A 1 259 ? 25.821 7.873 21.905 1.00 54.50 259 ARG A O 1
ATOM 1948 N N . LEU A 1 260 ? 24.388 8.734 20.412 1.00 53.72 260 LEU A N 1
ATOM 1949 C CA . LEU A 1 260 ? 24.508 10.120 20.880 1.00 53.72 260 LEU A CA 1
ATOM 1950 C C . LEU A 1 260 ? 23.844 10.352 22.244 1.00 53.72 260 LEU A C 1
ATOM 1952 O O . LEU A 1 260 ? 24.338 11.157 23.029 1.00 53.72 260 LEU A O 1
ATOM 1956 N N . ARG A 1 261 ? 22.755 9.638 22.562 1.00 53.00 261 ARG A N 1
ATOM 1957 C CA . ARG A 1 261 ? 22.120 9.706 23.893 1.00 53.00 261 ARG A CA 1
ATOM 1958 C C . ARG A 1 261 ? 22.947 9.023 24.980 1.00 53.00 261 ARG A C 1
ATOM 1960 O O . ARG A 1 261 ? 22.982 9.524 26.096 1.00 53.00 261 ARG A O 1
ATOM 1967 N N . ARG A 1 262 ? 23.625 7.917 24.658 1.00 55.62 262 ARG A N 1
ATOM 1968 C CA . ARG A 1 262 ? 24.463 7.169 25.611 1.00 55.62 262 ARG A CA 1
ATOM 1969 C C . ARG A 1 262 ? 25.775 7.887 25.962 1.00 55.62 262 ARG A C 1
ATOM 1971 O O . ARG A 1 262 ? 26.306 7.658 27.039 1.00 55.62 262 ARG A O 1
ATOM 1978 N N . ASN A 1 263 ? 26.252 8.772 25.084 1.00 52.00 263 ASN A N 1
ATOM 1979 C CA . ASN A 1 263 ? 27.494 9.534 25.258 1.00 52.00 263 ASN A CA 1
ATOM 1980 C C . ASN A 1 263 ? 27.289 10.958 25.806 1.00 52.00 263 ASN A C 1
ATOM 1982 O O . ASN A 1 263 ? 28.245 11.732 25.848 1.00 52.00 263 ASN A O 1
ATOM 1986 N N . ARG A 1 264 ? 26.070 11.336 26.217 1.00 45.12 264 ARG A N 1
ATOM 1987 C CA . ARG A 1 264 ? 25.891 12.580 26.975 1.00 45.12 264 ARG A CA 1
ATOM 1988 C C . ARG A 1 264 ? 26.351 12.340 28.416 1.00 45.12 264 ARG A C 1
ATOM 1990 O O . ARG A 1 264 ? 25.780 11.456 29.055 1.00 45.12 264 ARG A O 1
ATOM 1997 N N . PRO A 1 265 ? 27.349 13.081 28.936 1.00 46.84 265 PRO A N 1
ATOM 1998 C CA . PRO A 1 265 ? 27.638 13.046 30.363 1.00 46.84 265 PRO A CA 1
ATOM 1999 C C . PRO A 1 265 ? 26.366 13.443 31.118 1.00 46.84 265 PRO A C 1
ATOM 2001 O O . PRO A 1 265 ? 25.655 14.353 30.685 1.00 46.84 265 PRO A O 1
ATOM 2004 N N . ALA A 1 266 ? 26.051 12.715 32.191 1.00 54.06 266 ALA A N 1
ATOM 2005 C CA . ALA A 1 266 ? 24.970 13.090 33.091 1.00 54.06 266 ALA A CA 1
ATOM 2006 C C . ALA A 1 266 ? 25.277 14.499 33.617 1.00 54.06 266 ALA A C 1
ATOM 2008 O O . ALA A 1 266 ? 26.302 14.697 34.268 1.00 54.06 266 ALA A O 1
ATOM 2009 N N . ALA A 1 267 ? 24.443 15.460 33.229 1.00 50.75 267 ALA A N 1
ATOM 2010 C CA . ALA A 1 267 ? 24.474 16.827 33.728 1.00 50.75 267 ALA A CA 1
ATOM 2011 C C . ALA A 1 267 ? 23.490 16.953 34.890 1.00 50.75 267 ALA A C 1
ATOM 2013 O O . ALA A 1 267 ? 22.402 16.335 34.784 1.00 50.75 267 ALA A O 1
#